Protein AF-A0A951VKU1-F1 (afdb_monomer)

Mean predicted aligned error: 9.78 Å

Nearest PDB structures (foldseek):
  7xmj-assembly1_A  TM=4.644E-01  e=3.511E+00  Lactococcus lactis subsp. lactis KF147
  1ods-assembly1_A  TM=4.400E-01  e=2.628E+00  Bacillus subtilis
  2xlb-assembly1_G  TM=4.330E-01  e=2.951E+00  Bacillus pumilus
  3fcy-assembly1_A  TM=4.304E-01  e=3.720E+00  Thermoanaerobacterium saccharolyticum JW/SL-YS485

Radius of gyration: 24.17 Å; Cα contacts (8 Å, |Δi|>4): 575; chains: 1; bounding box: 64×47×64 Å

Foldseek 3Di:
DVVVVVVVVLVVPPPPLDFQQAPVVLLVLQVNLQVLFPQQADFDWDPDDDPQTKTKDWGQDLQLQWIKIFIDRDDPVQPPPDPVSDDTQKMFIGHLLQWPFWDQDPVQQKIKTFGPDWFPPCQRFMAGPPDDGDTDRCDRIRIDIDHGPRRDPPVPSRVSNNSSSVSSNVLLVLLVVLQVLLQVLVVVQLVVLVVPCVVRPPLADKAWPAGWDAGSSSFKTKTWIWGADPVSFIKIKIKIAGLQQFAAWEDDQAIWGFGPAQRIWMWIWGDDPPDIDIDIGTGRIDGSPRRPDPVVVVVRVVSCVSSSSNVDRHYYDDYDD

Secondary structure (DSSP, 8-state):
-HHHHHHHHHHH----SPPP-SHHHHHHHHHHHHHHHHHH---B---SSSS-PEEEEEEEETTTTEEEEEEEE--TTS--SSGGGS--SEEEEEEGGGEEEEEEETTTTEEEEEESS-TTSS--EEEESSSTT----SSSSSEEEEE-TT----TTHHHHHHHHHHHHHHHHHHHHHHHHHHHHHHHHHHHHHHH-TTTS-TTT--EEEEEEEE-TTS-EEEEEEEEE-TTS-EEEEEEEEEGGGEEEEEESSSEEEEESTT-EEEEEEEE-SS-EEEEEEEESEEE----S-S-HHHHHHHHHHHHHHTT--PEEPP---

Sequence (321 aa):
MKKLLTLLLVIVYTHSFSQINNFEEEGQFLHALQQLVAQSFTEHYAETDWDEGTRQFLEFDPMSMNLVFYKTPYDEDDNGKLSTSIQWLAKSVIPLYEIDTLIGDNKKNTITIKTKGQSNKYDIQTYAIKSGGEYYPAAQGNELIVQSDKLLKIRNLEKRLNWHISELQKFYKKKMDLVNYLNKKLKQEIEYQIKDSLNYRSDKKFKVLQEFQLDNSGQWLSVIVERRNIYDNPITEKQSLQLRDVLKIGKDITVMLVSKPHNVLKTTTVKNEEEERKIETVDDWFYLHFSHEKDNEKLGDEIINLFKQIGMEIQKSDWFD

Solvent-accessible surface area (backbone atoms only — not comparable to full-atom values): 17624 Å² total; per-residue (Å²): 112,72,72,56,52,54,53,46,56,60,61,68,55,67,72,61,100,68,77,55,48,29,68,68,50,45,52,52,47,38,50,49,47,27,52,51,41,48,56,34,28,47,76,22,75,46,91,82,72,99,56,76,29,49,36,37,43,60,44,44,40,64,74,51,37,25,40,39,39,36,36,27,72,60,52,92,88,55,80,71,84,43,80,87,78,49,81,57,40,34,39,33,48,40,51,53,80,43,52,67,43,52,44,67,39,80,89,77,25,29,40,35,41,31,42,62,71,66,61,81,79,69,60,53,47,29,43,42,68,77,55,97,76,58,75,56,73,79,39,87,48,42,47,42,80,42,70,20,81,32,51,54,88,51,88,60,47,40,60,52,53,40,47,47,51,49,38,54,43,53,42,50,48,43,53,46,52,42,37,54,50,54,41,53,52,46,50,53,38,55,56,46,42,65,69,41,50,84,87,28,37,88,90,69,46,69,41,79,78,36,68,57,43,59,46,77,53,66,47,37,42,30,37,28,36,35,34,60,49,98,84,68,46,60,30,39,39,36,42,34,32,46,60,91,43,52,48,26,42,38,44,68,84,36,35,25,42,31,36,47,86,59,48,20,44,33,40,40,38,40,65,53,101,87,50,78,47,80,45,78,50,66,33,36,62,43,77,63,74,46,58,71,73,80,64,49,71,59,55,54,52,56,52,42,53,39,39,44,64,47,49,36,89,48,45,77,53,82,64,73,130

pLDDT: mean 80.25, std 16.98, range [35.03, 98.38]

Structure (mmCIF, N/CA/C/O backbone):
data_AF-A0A951VKU1-F1
#
_entry.id   AF-A0A951VKU1-F1
#
loop_
_atom_site.group_PDB
_atom_site.id
_atom_site.type_symbol
_atom_site.label_atom_id
_atom_site.label_alt_id
_atom_site.label_comp_id
_atom_site.label_asym_id
_atom_site.label_entity_id
_atom_site.label_seq_id
_atom_site.pdbx_PDB_ins_code
_atom_site.Cartn_x
_atom_site.Cartn_y
_atom_site.Cartn_z
_atom_site.occupancy
_atom_site.B_iso_or_equiv
_atom_site.auth_seq_id
_atom_site.auth_comp_id
_atom_site.auth_asym_id
_atom_site.auth_atom_id
_atom_site.pdbx_PDB_model_num
ATOM 1 N N . MET A 1 1 ? -36.161 -8.099 12.911 1.00 40.56 1 MET A N 1
ATOM 2 C CA . MET A 1 1 ? -35.668 -9.416 12.441 1.00 40.56 1 MET A CA 1
ATOM 3 C C . MET A 1 1 ? -34.498 -9.332 11.454 1.00 40.56 1 MET A C 1
ATOM 5 O O . MET A 1 1 ? -33.519 -10.015 11.705 1.00 40.56 1 MET A O 1
ATOM 9 N N . LYS A 1 2 ? -34.496 -8.468 10.420 1.00 35.94 2 LYS A N 1
ATOM 10 C CA . LYS A 1 2 ? -33.345 -8.352 9.486 1.00 35.94 2 LYS A CA 1
ATOM 11 C C . LYS A 1 2 ? -32.011 -7.935 10.142 1.00 35.94 2 LYS A C 1
ATOM 13 O O . LYS A 1 2 ? -31.009 -8.576 9.875 1.00 35.94 2 LYS A O 1
ATOM 18 N N . LYS A 1 3 ? -32.005 -6.959 11.066 1.00 36.78 3 LYS A N 1
ATOM 19 C CA . LYS A 1 3 ? -30.783 -6.525 11.790 1.00 36.78 3 LYS A CA 1
ATOM 20 C C . LYS A 1 3 ? -30.201 -7.583 12.746 1.00 36.78 3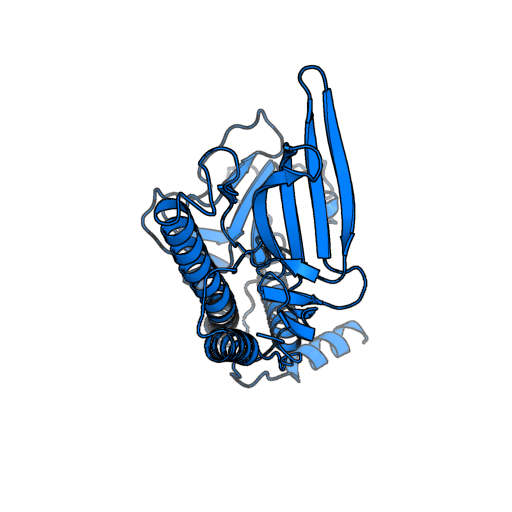 LYS A C 1
ATOM 22 O O . LYS A 1 3 ? -29.003 -7.589 12.993 1.00 36.78 3 LYS A O 1
ATOM 27 N N . LEU A 1 4 ? -31.039 -8.489 13.262 1.00 35.03 4 LEU A N 1
ATOM 28 C CA . LEU A 1 4 ? -30.594 -9.582 14.135 1.00 35.03 4 LEU A CA 1
ATOM 29 C C . LEU A 1 4 ? -29.927 -10.704 13.321 1.00 35.03 4 LEU A C 1
ATOM 31 O O . LEU A 1 4 ? -28.988 -11.328 13.795 1.00 35.03 4 LEU A O 1
ATOM 35 N N . LEU A 1 5 ? -30.378 -10.908 12.076 1.00 36.56 5 LEU A N 1
ATOM 36 C CA . LEU A 1 5 ? -29.791 -11.866 11.139 1.00 36.56 5 LEU A CA 1
ATOM 37 C C . LEU A 1 5 ? -28.400 -11.415 10.659 1.00 36.56 5 LEU A C 1
ATOM 39 O O . LEU A 1 5 ? -27.507 -12.242 10.525 1.00 36.56 5 LEU A O 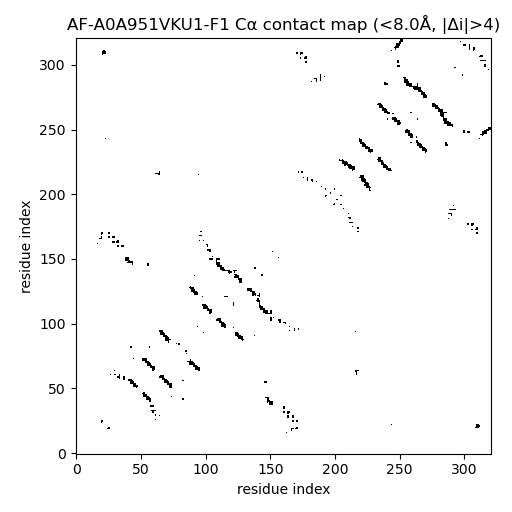1
ATOM 43 N N . THR A 1 6 ? -28.191 -10.105 10.473 1.00 44.06 6 THR A N 1
ATOM 44 C CA . THR A 1 6 ? -26.872 -9.532 10.144 1.00 44.06 6 THR A CA 1
ATOM 45 C C . THR A 1 6 ? -25.891 -9.679 11.308 1.00 44.06 6 THR A C 1
ATOM 47 O O . THR A 1 6 ? -24.739 -10.038 11.097 1.00 44.06 6 THR A O 1
ATOM 50 N N . LEU A 1 7 ? -26.360 -9.485 12.546 1.00 38.78 7 LEU A N 1
ATOM 51 C CA . LEU A 1 7 ? -25.546 -9.684 13.747 1.00 38.78 7 LEU A CA 1
ATOM 52 C C . LEU A 1 7 ? -25.201 -11.169 13.964 1.00 38.78 7 LEU A C 1
ATOM 54 O O . LEU A 1 7 ? -24.078 -11.484 14.343 1.00 38.78 7 LEU A O 1
ATOM 58 N N . LEU A 1 8 ? -26.131 -12.089 13.672 1.00 39.12 8 LEU A N 1
ATOM 59 C CA . LEU A 1 8 ? -25.870 -13.530 13.752 1.00 39.12 8 LEU A CA 1
ATOM 60 C C . LEU A 1 8 ? -24.888 -14.003 12.671 1.00 39.12 8 LEU A C 1
ATOM 62 O O . LEU A 1 8 ? -24.037 -14.829 12.966 1.00 39.12 8 LEU A O 1
ATOM 66 N N . LEU A 1 9 ? -24.940 -13.456 11.454 1.00 43.31 9 LEU A N 1
ATOM 67 C CA . LEU A 1 9 ? -23.970 -13.777 10.397 1.00 43.31 9 LEU A CA 1
ATOM 68 C C . LEU A 1 9 ? -22.552 -13.283 10.728 1.00 43.31 9 LEU A C 1
ATOM 70 O O . LEU A 1 9 ? -21.586 -13.988 10.447 1.00 43.31 9 LEU A O 1
ATOM 74 N N . VAL A 1 10 ? -22.423 -12.138 11.407 1.00 45.94 10 VAL A N 1
ATOM 75 C CA . VAL A 1 10 ? -21.129 -11.625 11.901 1.00 45.94 10 VAL A CA 1
ATOM 76 C C . VAL A 1 10 ? -20.599 -12.439 13.093 1.00 45.94 10 VAL A C 1
ATOM 78 O O . VAL A 1 10 ? -19.391 -12.535 13.279 1.00 45.94 10 VAL A O 1
ATOM 81 N N . ILE A 1 11 ? -21.474 -13.071 13.886 1.00 45.25 11 ILE A N 1
ATOM 82 C CA . ILE A 1 11 ? -21.076 -13.935 15.014 1.00 45.25 11 ILE A CA 1
ATOM 83 C C . ILE A 1 11 ? -20.782 -15.381 14.563 1.00 45.25 11 ILE A C 1
ATOM 85 O O . ILE A 1 11 ? -19.957 -16.047 15.186 1.00 45.25 11 ILE A O 1
ATOM 89 N N . VAL A 1 12 ? -21.410 -15.866 13.482 1.00 43.28 12 VAL A N 1
ATOM 90 C CA . VAL A 1 12 ? -21.197 -17.225 12.939 1.00 43.28 12 VAL A CA 1
ATOM 91 C C . VAL A 1 12 ? -19.962 -17.314 12.037 1.00 43.28 12 VAL A C 1
ATOM 93 O O . VAL A 1 12 ? -19.370 -18.386 11.943 1.00 43.28 12 VAL A O 1
ATOM 96 N N . TYR A 1 13 ? -19.455 -16.199 11.502 1.00 44.59 13 TYR A N 1
ATOM 97 C CA . TYR A 1 13 ? -18.034 -16.120 11.162 1.00 44.59 13 TYR A CA 1
ATOM 98 C C . TYR A 1 13 ? -17.230 -15.884 12.442 1.00 44.59 13 TYR A C 1
ATOM 100 O O . TYR A 1 13 ? -16.629 -14.837 12.677 1.00 44.59 13 TYR A O 1
ATOM 108 N N . THR A 1 14 ? -17.143 -16.932 13.259 1.00 46.22 14 THR A N 1
ATOM 109 C CA . THR A 1 14 ? -15.871 -17.250 13.893 1.00 46.22 14 THR A CA 1
ATOM 110 C C . THR A 1 14 ? -14.860 -17.395 12.760 1.00 46.22 14 THR A C 1
ATOM 112 O O . THR A 1 14 ? -14.601 -18.497 12.281 1.00 46.22 14 THR A O 1
ATOM 115 N N . HIS A 1 15 ? -14.305 -16.277 12.289 1.00 47.09 15 HIS A N 1
ATOM 116 C CA . HIS A 1 15 ? -12.937 -16.292 11.826 1.00 47.09 15 HIS A CA 1
ATOM 117 C C . HIS A 1 15 ? -12.165 -16.849 13.017 1.00 47.09 15 HIS A C 1
ATOM 119 O O . HIS A 1 15 ? -11.867 -16.166 13.999 1.00 47.09 15 HIS A O 1
ATOM 125 N N . SER A 1 16 ? -11.933 -18.161 12.966 1.00 52.25 16 SER A N 1
ATOM 126 C CA . SER A 1 16 ? -10.730 -18.775 13.495 1.00 52.25 16 SER A CA 1
ATOM 127 C C . SER A 1 16 ? -9.595 -17.787 13.274 1.00 52.25 16 SER A C 1
ATOM 129 O O . SER A 1 16 ? -9.607 -17.079 12.274 1.00 52.25 16 SER A O 1
ATOM 131 N N . PHE A 1 17 ? -8.647 -17.710 14.200 1.00 63.69 17 PHE A N 1
ATOM 132 C CA . PHE A 1 17 ? -7.470 -16.860 14.071 1.00 63.69 17 PHE A CA 1
ATOM 133 C C . PHE A 1 17 ? -6.624 -17.283 12.840 1.00 63.69 17 PHE A C 1
ATOM 135 O O . PHE A 1 17 ? -5.570 -17.895 12.985 1.00 63.69 17 PHE A O 1
ATOM 142 N N . SER A 1 18 ? -7.128 -17.044 11.629 1.00 76.62 18 SER A N 1
ATOM 143 C CA . SER A 1 18 ? -6.594 -17.424 10.331 1.00 76.62 18 SER A CA 1
ATOM 144 C C . SER A 1 18 ? -5.808 -16.259 9.766 1.00 76.62 18 SER A C 1
ATOM 146 O O . SER A 1 18 ? -6.192 -15.105 9.910 1.00 76.62 18 SER A O 1
ATOM 148 N N . GLN A 1 19 ? -4.690 -16.558 9.130 1.00 87.31 19 GLN A N 1
ATOM 149 C CA . GLN A 1 19 ? -3.872 -15.521 8.521 1.00 87.31 19 GLN A CA 1
ATOM 150 C C . GLN A 1 19 ? -4.512 -15.034 7.227 1.00 87.31 19 GLN A C 1
ATOM 152 O O . GLN A 1 19 ? -5.151 -15.830 6.543 1.00 87.31 19 GLN A O 1
ATOM 157 N N . ILE A 1 20 ? -4.298 -13.760 6.887 1.00 90.88 20 ILE A N 1
ATOM 158 C CA . ILE A 1 20 ? -4.677 -13.222 5.577 1.00 90.88 20 ILE A CA 1
ATOM 159 C C . ILE A 1 20 ? -3.685 -13.732 4.529 1.00 90.88 20 ILE A C 1
ATOM 161 O O . ILE A 1 20 ? -2.465 -13.495 4.602 1.00 90.88 20 ILE A O 1
ATOM 165 N N . ASN A 1 21 ? -4.224 -14.417 3.533 1.00 90.69 21 ASN A N 1
ATOM 166 C CA . ASN A 1 21 ? -3.469 -15.038 2.458 1.00 90.69 21 ASN A CA 1
ATOM 167 C C . ASN A 1 21 ? -3.671 -14.341 1.124 1.00 90.69 21 ASN A C 1
ATOM 169 O O . ASN A 1 21 ? -2.769 -14.430 0.306 1.00 90.69 21 ASN A O 1
ATOM 173 N N . ASN A 1 22 ? -4.787 -13.643 0.908 1.00 92.75 22 ASN A N 1
ATOM 174 C CA . ASN A 1 22 ? -5.121 -12.994 -0.361 1.00 92.75 22 ASN A CA 1
ATOM 175 C C . ASN A 1 22 ? -5.949 -11.706 -0.154 1.00 92.75 22 ASN A C 1
ATOM 177 O O . ASN A 1 22 ? -6.337 -11.361 0.963 1.00 92.75 22 ASN A O 1
ATOM 181 N N . PHE A 1 23 ? -6.237 -11.004 -1.253 1.00 92.56 23 PHE A N 1
ATOM 182 C CA . PHE A 1 23 ? -6.998 -9.748 -1.258 1.00 92.56 23 PHE A CA 1
ATOM 183 C C . PHE A 1 23 ? -8.481 -9.896 -0.870 1.00 92.56 23 PHE A C 1
ATOM 185 O O . PHE A 1 23 ? -9.080 -8.942 -0.374 1.00 92.56 23 PHE A O 1
ATOM 192 N N . GLU A 1 24 ? -9.097 -11.062 -1.092 1.00 92.25 24 GLU A N 1
ATOM 193 C CA . GLU A 1 24 ? -10.488 -11.304 -0.684 1.00 92.25 24 GLU A CA 1
ATOM 194 C C . GLU A 1 24 ? -10.591 -11.385 0.843 1.00 92.25 24 GLU A C 1
ATOM 196 O O . GLU A 1 24 ? -11.416 -10.702 1.454 1.00 92.25 24 GLU A O 1
ATOM 201 N N . GLU A 1 25 ? -9.697 -12.153 1.464 1.00 92.31 25 GLU A N 1
ATOM 202 C CA . GLU A 1 25 ? -9.561 -12.240 2.917 1.00 92.31 25 GLU A CA 1
ATOM 203 C C . GLU A 1 25 ? -9.192 -10.878 3.522 1.00 92.31 25 GLU A C 1
ATOM 205 O O . GLU A 1 25 ? -9.770 -10.488 4.534 1.00 92.31 25 GLU A O 1
ATOM 210 N N . GLU A 1 26 ? -8.306 -10.099 2.887 1.00 93.50 26 GLU A N 1
ATOM 211 C CA . GLU A 1 26 ? -8.013 -8.722 3.316 1.00 93.50 26 GLU A CA 1
ATOM 212 C C . GLU A 1 26 ? -9.292 -7.874 3.380 1.00 93.50 26 GLU A C 1
ATOM 214 O O . GLU A 1 26 ? -9.554 -7.230 4.398 1.00 93.50 26 GLU A O 1
ATOM 219 N N . GLY A 1 27 ? -10.136 -7.927 2.345 1.00 90.88 27 GLY A N 1
ATOM 220 C CA . GLY A 1 27 ? -11.423 -7.227 2.321 1.00 90.88 27 GLY A CA 1
ATOM 221 C C . GLY A 1 27 ? -12.364 -7.651 3.454 1.00 90.88 27 GLY A C 1
ATOM 222 O O . GLY A 1 27 ? -13.001 -6.801 4.084 1.00 90.88 27 GLY A O 1
ATOM 223 N N . GLN A 1 28 ? -12.417 -8.949 3.767 1.00 90.75 28 GLN A N 1
ATOM 224 C CA . GLN A 1 28 ? -13.206 -9.473 4.889 1.00 90.75 28 GLN A CA 1
ATOM 225 C C . GLN A 1 28 ? -12.687 -8.953 6.235 1.00 90.75 28 GLN A C 1
ATOM 227 O O . GLN A 1 28 ? -13.481 -8.505 7.066 1.00 90.75 28 GLN A O 1
ATOM 232 N N . PHE A 1 29 ? -11.367 -8.937 6.435 1.00 91.69 29 PHE A N 1
ATOM 233 C CA . PHE A 1 29 ? -10.737 -8.412 7.649 1.00 91.69 29 PHE A CA 1
ATOM 234 C C . PHE A 1 29 ? -10.931 -6.904 7.810 1.00 91.69 29 PHE A C 1
ATOM 236 O O . PHE A 1 29 ? -11.213 -6.448 8.920 1.00 91.69 29 PHE A O 1
ATOM 243 N N . LEU A 1 30 ? -10.821 -6.130 6.727 1.00 91.44 30 LEU A N 1
ATOM 244 C CA . LEU A 1 30 ? -11.074 -4.687 6.730 1.00 91.44 30 LEU A CA 1
ATOM 245 C C . LEU A 1 30 ? -12.523 -4.383 7.123 1.00 91.44 30 LEU A C 1
ATOM 247 O O . LEU A 1 30 ? -12.769 -3.551 7.998 1.00 91.44 30 LEU A O 1
ATOM 251 N N . HIS A 1 31 ? -13.484 -5.100 6.537 1.00 90.25 31 HIS A N 1
ATOM 252 C CA . HIS A 1 31 ? -14.893 -4.957 6.890 1.00 90.25 31 HIS A CA 1
ATOM 253 C C . HIS A 1 31 ? -15.167 -5.399 8.337 1.00 90.25 31 HIS A C 1
ATOM 255 O O . HIS A 1 31 ? -15.890 -4.722 9.069 1.00 90.25 31 HIS A O 1
ATOM 261 N N . ALA A 1 32 ? -14.575 -6.505 8.793 1.00 89.06 32 ALA A N 1
ATOM 262 C CA . ALA A 1 32 ? -14.710 -6.962 10.175 1.00 89.06 32 ALA A CA 1
ATOM 263 C C . ALA A 1 32 ? -14.151 -5.936 11.173 1.00 89.06 32 ALA A C 1
ATOM 265 O O . ALA A 1 32 ? -14.808 -5.640 12.173 1.00 89.06 32 ALA A O 1
ATOM 266 N N . LEU A 1 33 ? -12.989 -5.343 10.885 1.00 89.75 33 LEU A N 1
ATOM 267 C CA . LEU A 1 33 ? -12.403 -4.280 11.700 1.00 89.75 33 LEU A CA 1
ATOM 268 C C . LEU A 1 33 ? -13.310 -3.044 11.741 1.00 89.75 33 LEU A C 1
ATOM 270 O O . LEU A 1 33 ? -13.579 -2.537 12.829 1.00 89.75 33 LEU A O 1
ATOM 274 N N . GLN A 1 34 ? -13.849 -2.617 10.596 1.00 90.19 34 GLN A N 1
ATOM 275 C CA . GLN A 1 34 ? -14.822 -1.524 10.529 1.00 90.19 34 GLN A CA 1
ATOM 276 C C . GLN A 1 34 ? -16.034 -1.784 11.430 1.00 90.19 34 GLN A C 1
ATOM 278 O O . GLN A 1 34 ? -16.410 -0.924 12.226 1.00 90.19 34 GLN A O 1
ATOM 283 N N . GLN A 1 35 ? -16.618 -2.983 11.357 1.00 86.94 35 GLN A N 1
ATOM 284 C CA . GLN A 1 35 ? -17.757 -3.354 12.199 1.00 86.94 35 GLN A CA 1
ATOM 285 C C . GLN A 1 35 ? -17.387 -3.412 13.684 1.00 86.94 35 GLN A C 1
ATOM 287 O O . GLN A 1 35 ? -18.170 -2.973 14.523 1.00 86.94 35 GLN A O 1
ATOM 292 N N . LEU A 1 36 ? -16.204 -3.928 14.031 1.00 86.31 36 LEU A N 1
ATOM 293 C CA . LEU A 1 36 ? -15.739 -3.971 15.418 1.00 86.31 36 LEU A CA 1
ATOM 294 C C . LEU A 1 36 ? -15.559 -2.564 15.991 1.00 86.31 36 LEU A C 1
ATOM 296 O O . LEU A 1 36 ? -16.023 -2.317 17.103 1.00 86.31 36 LEU A O 1
ATOM 300 N N . VAL A 1 37 ? -14.946 -1.641 15.244 1.00 86.06 37 VAL A N 1
ATOM 301 C CA . VAL A 1 37 ? -14.792 -0.236 15.659 1.00 86.06 37 VAL A CA 1
ATOM 302 C C . VAL A 1 37 ? -16.162 0.422 15.826 1.00 86.06 37 VAL A C 1
ATOM 304 O O . VAL A 1 37 ? -16.463 0.904 16.914 1.00 86.06 37 VAL A O 1
ATOM 307 N N . ALA A 1 38 ? -17.031 0.337 14.814 1.00 82.94 38 ALA A N 1
ATOM 308 C CA . ALA A 1 38 ? -18.368 0.941 14.836 1.00 82.94 38 ALA A CA 1
ATOM 309 C C . ALA A 1 38 ? -19.292 0.373 15.927 1.00 82.94 38 ALA A C 1
ATOM 311 O O . ALA A 1 38 ? -20.231 1.025 16.375 1.00 82.94 38 ALA A O 1
ATOM 312 N N . GLN A 1 39 ? -19.077 -0.872 16.351 1.00 76.44 39 GLN A N 1
ATOM 313 C CA . GLN A 1 39 ? -19.820 -1.435 17.474 1.00 76.44 39 GLN A CA 1
ATOM 314 C C . GLN A 1 39 ? -19.240 -1.000 18.823 1.00 76.44 39 GLN A C 1
ATOM 316 O O . GLN A 1 39 ? -20.009 -0.883 19.775 1.00 76.44 39 GLN A O 1
ATOM 321 N N . SER A 1 40 ? -17.920 -0.789 18.899 1.00 74.56 40 SER A N 1
ATOM 322 C CA . SER A 1 40 ? -17.166 -0.430 20.116 1.00 74.56 40 SER A CA 1
ATOM 323 C C . S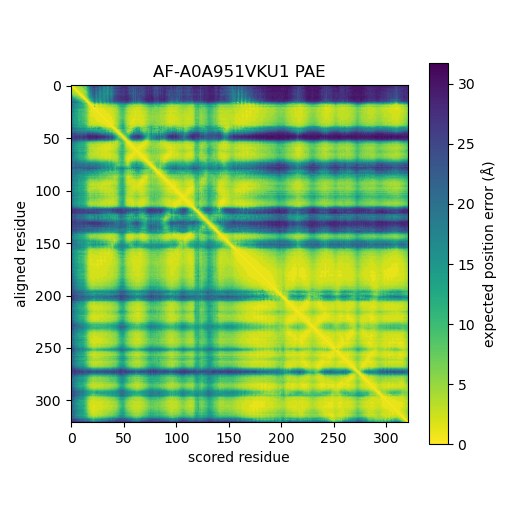ER A 1 40 ? -17.202 1.053 20.441 1.00 74.56 40 SER A C 1
ATOM 325 O O . SER A 1 40 ? -16.651 1.471 21.460 1.00 74.56 40 SER A O 1
ATOM 327 N N . PHE A 1 41 ? -17.793 1.835 19.550 1.00 73.56 41 PHE A N 1
ATOM 328 C CA . PHE A 1 41 ? -17.880 3.270 19.635 1.00 73.56 41 PHE A CA 1
ATOM 329 C C . PHE A 1 41 ? -19.202 3.707 19.013 1.00 73.56 41 PHE A C 1
ATOM 331 O O . PHE A 1 41 ? -19.473 3.414 17.851 1.00 73.56 41 PHE A O 1
ATOM 338 N N . THR A 1 42 ? -20.024 4.413 19.776 1.00 69.31 42 THR A N 1
ATOM 339 C CA . THR A 1 42 ? -21.047 5.286 19.204 1.00 69.31 42 THR A CA 1
ATOM 340 C C . THR A 1 42 ? -20.689 6.722 19.527 1.00 69.31 42 THR A C 1
ATOM 342 O O . THR A 1 42 ? -19.826 6.982 20.362 1.00 69.31 42 THR A O 1
ATOM 345 N N . GLU A 1 43 ? -21.275 7.646 18.772 1.00 68.06 43 GLU A N 1
ATOM 346 C CA . GLU A 1 43 ? -21.068 9.070 18.983 1.00 68.06 43 GLU A CA 1
ATOM 347 C C . GLU A 1 43 ? -21.305 9.419 20.456 1.00 68.06 43 GLU A C 1
ATOM 349 O O . GLU A 1 43 ? -22.423 9.303 20.955 1.00 68.06 43 GLU A O 1
ATOM 354 N N . HIS A 1 44 ? -20.234 9.780 21.165 1.00 66.12 44 HIS A N 1
ATOM 355 C CA . HIS A 1 44 ? -20.324 10.120 22.576 1.00 66.12 44 HIS A CA 1
ATOM 356 C C . HIS A 1 44 ? -20.605 11.611 22.729 1.00 66.12 44 HIS A C 1
ATOM 358 O O . HIS A 1 44 ? -19.930 12.446 22.118 1.00 66.12 44 HIS A O 1
ATOM 364 N N . TYR A 1 45 ? -21.577 11.918 23.589 1.00 62.34 45 TYR A N 1
ATOM 365 C CA . TYR A 1 45 ? -21.927 13.264 24.007 1.00 62.34 45 TYR A CA 1
ATOM 366 C C . TYR A 1 45 ? -21.689 13.403 25.515 1.00 62.34 45 TYR A C 1
ATOM 368 O O . TYR A 1 45 ? -22.278 12.672 26.313 1.00 62.34 45 TYR A O 1
ATOM 376 N N . ALA A 1 46 ? -20.788 14.303 25.907 1.00 51.47 46 ALA A N 1
ATOM 377 C CA . ALA A 1 46 ? -20.546 14.617 27.310 1.00 51.47 46 ALA A CA 1
ATOM 378 C C . ALA A 1 46 ? -21.431 15.804 27.721 1.00 51.47 46 ALA A C 1
ATOM 380 O O . ALA A 1 46 ? -21.101 16.943 27.416 1.00 51.47 46 ALA A O 1
ATOM 381 N N . GLU A 1 47 ? -22.553 15.545 28.399 1.00 45.03 47 GLU A N 1
ATOM 382 C CA . GLU A 1 47 ? -23.446 16.597 28.929 1.00 45.03 47 GLU A CA 1
ATOM 383 C C . GLU A 1 47 ? -22.970 17.194 30.262 1.00 45.03 47 GLU A C 1
ATOM 385 O O . GLU A 1 47 ? -23.487 18.217 30.703 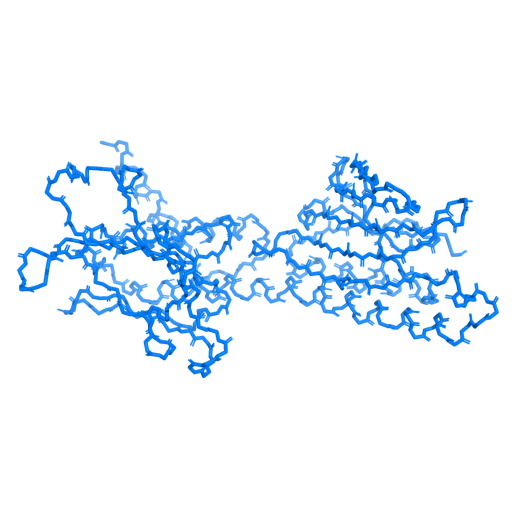1.00 45.03 47 GLU A O 1
ATOM 390 N N . THR A 1 48 ? -22.011 16.564 30.942 1.00 45.47 48 THR A N 1
ATOM 391 C CA . THR A 1 48 ? -21.712 16.883 32.344 1.00 45.47 48 THR A CA 1
ATOM 392 C C . THR A 1 48 ? -20.213 16.992 32.590 1.00 45.47 48 THR A C 1
ATOM 394 O O . THR A 1 48 ? -19.585 16.018 32.993 1.00 45.47 48 THR A O 1
ATOM 397 N N . ASP A 1 49 ? -19.640 18.156 32.285 1.00 38.34 49 ASP A N 1
ATOM 398 C CA . ASP A 1 49 ? -18.765 18.921 33.189 1.00 38.34 49 ASP A CA 1
ATOM 399 C C . ASP A 1 49 ? -18.085 20.068 32.423 1.00 38.34 49 ASP A C 1
ATOM 401 O O . ASP A 1 49 ? -17.083 19.858 31.754 1.00 38.34 49 ASP A O 1
ATOM 405 N N . TRP A 1 50 ? -18.643 21.278 32.564 1.00 39.09 50 TRP A N 1
ATOM 406 C CA . TRP A 1 50 ? -18.005 22.611 32.509 1.00 39.09 50 TRP A CA 1
ATOM 407 C C . TRP A 1 50 ? -17.157 23.047 31.295 1.00 39.09 50 TRP A C 1
ATOM 409 O O . TRP A 1 50 ? -16.868 24.237 31.199 1.00 39.09 50 TRP A O 1
ATOM 419 N N . ASP A 1 51 ? -16.864 22.169 30.342 1.00 41.44 51 ASP A N 1
ATOM 420 C CA . ASP A 1 51 ? -16.460 22.495 28.975 1.00 41.44 51 ASP A CA 1
ATOM 421 C C . ASP A 1 51 ? -17.596 22.049 28.047 1.00 41.44 51 ASP A C 1
ATOM 423 O O . ASP A 1 51 ? -18.053 20.908 28.119 1.00 41.44 51 ASP A O 1
ATOM 427 N N . GLU A 1 52 ? -18.081 22.962 27.207 1.00 48.16 52 GLU A N 1
ATOM 428 C CA . GLU A 1 52 ? -19.130 22.748 26.202 1.00 48.16 52 GLU A CA 1
ATOM 429 C C . GLU A 1 52 ? -19.007 21.352 25.563 1.00 48.16 52 GLU A C 1
ATOM 431 O O . GLU A 1 52 ? -17.977 21.009 24.970 1.00 48.16 52 GLU A O 1
ATOM 436 N N . GLY A 1 53 ? -20.029 20.509 25.764 1.00 60.53 53 GLY A N 1
ATOM 437 C CA . GLY A 1 53 ? -19.941 19.065 25.549 1.00 60.53 53 GLY A CA 1
ATOM 438 C C . GLY A 1 53 ? -19.296 18.725 24.213 1.00 60.53 53 GLY A C 1
ATOM 439 O O . GLY A 1 53 ? -19.757 19.145 23.169 1.00 60.53 53 GLY A O 1
ATOM 440 N N . THR A 1 54 ? -18.184 18.004 24.184 1.00 69.38 54 THR A N 1
ATOM 441 C CA . THR A 1 54 ? -17.528 17.717 22.902 1.00 69.38 54 THR A CA 1
ATOM 442 C C . THR A 1 54 ? -18.090 16.431 22.297 1.00 69.38 54 THR A C 1
ATOM 444 O O . THR A 1 54 ? -17.969 15.368 22.907 1.00 69.38 54 THR A O 1
ATOM 447 N N . ARG A 1 55 ? -18.631 16.500 21.073 1.00 77.81 55 ARG A N 1
ATOM 448 C CA . ARG A 1 55 ? -18.992 15.325 20.265 1.00 77.81 55 ARG A CA 1
ATOM 449 C C . ARG A 1 55 ? -17.738 14.652 19.714 1.00 77.81 55 ARG A C 1
ATOM 451 O O . ARG A 1 55 ? -16.816 15.315 19.224 1.00 77.81 55 ARG A O 1
ATOM 458 N N . GLN A 1 56 ? -17.720 13.326 19.772 1.00 80.88 56 GLN A N 1
ATOM 459 C CA . GLN A 1 56 ? -16.627 12.489 19.279 1.00 80.88 56 GLN A CA 1
ATOM 460 C C . GLN A 1 56 ? -17.164 11.425 18.326 1.00 80.88 56 GLN A C 1
ATOM 462 O O . GLN A 1 56 ? -18.183 10.801 18.617 1.00 80.88 56 GLN A O 1
ATOM 467 N N . PHE A 1 57 ? -16.457 11.173 17.224 1.00 83.56 57 PHE A N 1
ATOM 468 C CA . PHE A 1 57 ? -16.776 10.084 16.300 1.00 83.56 57 PHE A CA 1
ATOM 469 C C . PHE A 1 57 ? -15.521 9.315 15.890 1.00 83.56 57 PHE A C 1
ATOM 471 O O . PHE A 1 57 ? -14.543 9.914 15.459 1.00 83.56 57 PHE A O 1
ATOM 478 N N . LEU A 1 58 ? -15.538 7.990 16.037 1.00 86.81 58 LEU A N 1
ATOM 479 C CA . LEU A 1 58 ? -14.443 7.107 15.644 1.00 86.81 58 LEU A CA 1
ATOM 480 C C . LEU A 1 58 ? -14.942 6.102 14.610 1.00 86.81 58 LEU A C 1
ATOM 482 O O . LEU A 1 58 ? -15.890 5.357 14.860 1.00 86.81 58 LEU A O 1
ATOM 486 N N . GLU A 1 59 ? -14.255 6.034 13.479 1.00 89.94 59 GLU A N 1
ATOM 487 C CA . GLU A 1 59 ? -14.530 5.067 12.425 1.00 89.94 59 GLU A CA 1
ATOM 488 C C . GLU A 1 59 ? -13.238 4.485 11.856 1.00 89.94 59 GLU A C 1
ATOM 490 O O . GLU A 1 59 ? -12.159 5.060 11.982 1.00 89.94 59 GLU A O 1
ATOM 495 N N . PHE A 1 60 ? -13.353 3.328 11.213 1.00 90.44 60 PHE A N 1
ATOM 496 C CA . PHE A 1 60 ? -12.292 2.786 10.376 1.00 90.44 60 PHE A CA 1
ATOM 497 C C . PHE A 1 60 ? -12.743 2.847 8.919 1.00 90.44 60 PHE A C 1
ATOM 499 O O . PHE A 1 60 ? -13.800 2.312 8.577 1.00 90.44 60 PHE A O 1
ATOM 506 N N . ASP A 1 61 ? -11.942 3.493 8.078 1.00 89.88 61 ASP A N 1
ATOM 507 C CA . ASP A 1 61 ? -12.154 3.565 6.640 1.00 89.88 61 ASP A CA 1
ATOM 508 C C . ASP A 1 61 ? -11.396 2.416 5.950 1.00 89.88 61 ASP A C 1
ATOM 510 O O . ASP A 1 61 ? -10.164 2.465 5.843 1.00 89.88 61 ASP A O 1
ATOM 514 N N . PRO A 1 62 ? -12.102 1.381 5.456 1.00 87.25 62 PRO A N 1
ATOM 515 C CA . PRO A 1 62 ? -11.467 0.257 4.782 1.00 87.25 62 PRO A CA 1
ATOM 516 C C . PRO A 1 62 ? -10.845 0.646 3.436 1.00 87.25 62 PRO A C 1
ATOM 518 O O . PRO A 1 62 ? -9.941 -0.049 2.982 1.00 87.25 62 PRO A O 1
ATOM 521 N N . MET A 1 63 ? -11.292 1.734 2.794 1.00 86.00 63 MET A N 1
ATOM 522 C CA . MET A 1 63 ? -10.753 2.155 1.499 1.00 86.00 63 MET A CA 1
ATOM 523 C C . MET A 1 63 ? -9.376 2.782 1.638 1.00 86.00 63 MET A C 1
ATOM 525 O O . MET A 1 63 ? -8.512 2.513 0.816 1.00 86.00 63 MET A O 1
ATOM 529 N N . SER A 1 64 ? -9.162 3.609 2.660 1.00 84.81 64 SER A N 1
ATOM 530 C CA . SER A 1 64 ? -7.864 4.241 2.909 1.00 84.81 64 SER A CA 1
ATOM 531 C C . SER A 1 64 ? -7.016 3.518 3.958 1.00 84.81 64 SER A C 1
ATOM 533 O O . SER A 1 64 ? -5.905 3.960 4.233 1.00 84.81 64 SER A O 1
ATOM 535 N N . MET A 1 65 ? -7.524 2.412 4.521 1.00 89.19 65 MET A N 1
ATOM 536 C CA . MET A 1 65 ? -6.915 1.657 5.624 1.00 89.19 65 MET A CA 1
ATOM 537 C C . MET A 1 65 ? -6.524 2.559 6.802 1.00 89.19 65 MET A C 1
ATOM 539 O O . MET A 1 65 ? -5.458 2.405 7.398 1.00 89.19 65 MET A O 1
ATOM 543 N N . ASN A 1 66 ? -7.398 3.502 7.146 1.00 89.50 66 ASN A N 1
ATOM 544 C CA . ASN A 1 66 ? -7.153 4.479 8.198 1.00 89.50 66 ASN A CA 1
ATOM 545 C C . ASN A 1 66 ? -8.180 4.347 9.316 1.00 89.50 66 ASN A C 1
ATOM 547 O O . ASN A 1 66 ? -9.375 4.182 9.072 1.00 89.50 66 ASN A O 1
ATOM 551 N N . LEU A 1 67 ? -7.720 4.502 10.552 1.00 89.25 67 LEU A N 1
ATOM 552 C CA . LEU A 1 67 ? -8.592 4.839 11.665 1.00 89.25 67 LEU A CA 1
ATOM 553 C C . LEU A 1 67 ? -8.763 6.361 11.686 1.00 89.25 67 LEU A C 1
ATOM 555 O O . LEU A 1 67 ? -7.778 7.101 11.673 1.00 89.25 67 LEU A O 1
ATOM 559 N N . VAL A 1 68 ? -10.006 6.827 11.688 1.00 87.75 68 VAL A N 1
ATOM 560 C CA . VAL A 1 68 ? -10.344 8.246 11.598 1.00 87.75 68 VAL A CA 1
ATOM 561 C C . VAL A 1 68 ? -11.135 8.654 12.829 1.00 87.75 68 VAL A C 1
ATOM 563 O O . VAL A 1 68 ? -12.159 8.056 13.155 1.00 87.75 68 VAL A O 1
ATOM 566 N N . PHE A 1 69 ? -10.643 9.678 13.513 1.00 85.50 69 PHE A N 1
ATOM 567 C CA . PHE A 1 69 ? -11.260 10.246 14.700 1.00 85.50 69 PHE A CA 1
ATOM 568 C C . PHE A 1 69 ? -11.672 11.689 14.430 1.00 85.50 69 PHE A C 1
ATOM 570 O O . PHE A 1 69 ? -10.862 12.496 13.980 1.00 85.50 69 PHE A O 1
ATOM 577 N N . TYR A 1 70 ? -12.920 12.022 14.724 1.00 83.25 70 TYR A N 1
ATOM 578 C CA . TYR A 1 70 ? -13.470 13.357 14.575 1.00 83.25 70 TYR A CA 1
ATOM 579 C C . TYR A 1 70 ? -13.879 13.927 15.924 1.00 83.25 70 TYR A C 1
ATOM 581 O O . TYR A 1 70 ? -14.329 13.206 16.820 1.00 83.25 70 TYR A O 1
ATOM 589 N N . LYS A 1 71 ? -13.748 15.247 16.040 1.00 78.44 71 LYS A N 1
ATOM 590 C CA . LYS A 1 71 ? -14.090 15.992 17.248 1.00 78.44 71 LYS A CA 1
ATOM 591 C C . LYS A 1 71 ? -14.716 17.341 16.888 1.00 78.44 71 LYS A C 1
ATOM 593 O O . LYS A 1 71 ? -14.209 18.053 16.019 1.00 78.44 71 LYS A O 1
ATOM 598 N N . THR A 1 72 ? -15.806 17.700 17.558 1.00 77.12 72 THR A N 1
ATOM 599 C CA . THR A 1 72 ? -16.416 19.039 17.490 1.00 77.12 72 THR A CA 1
ATOM 600 C C . THR A 1 72 ? -17.044 19.402 18.835 1.00 77.12 72 THR A C 1
ATOM 602 O O . THR A 1 72 ? -17.585 18.509 19.486 1.00 77.12 72 THR A O 1
ATOM 605 N N . PRO A 1 73 ? -17.010 20.671 19.277 1.00 72.88 73 PRO A N 1
ATOM 606 C CA . PRO A 1 73 ? -17.917 21.150 20.312 1.00 72.88 73 PRO A CA 1
ATOM 607 C C . PRO A 1 73 ? -19.365 20.851 19.920 1.00 72.88 73 PRO A C 1
ATOM 609 O O . PRO A 1 73 ? -19.705 20.823 18.731 1.00 72.88 73 PRO A O 1
ATOM 612 N N . TYR A 1 74 ? -20.198 20.580 20.911 1.00 68.12 74 TYR A N 1
ATOM 613 C CA . TYR A 1 74 ? -21.627 20.415 20.731 1.00 68.12 74 TYR A CA 1
ATOM 614 C C . TYR A 1 74 ? -22.280 21.763 20.475 1.00 68.12 74 TYR A C 1
ATOM 616 O O . TYR A 1 74 ? -21.961 22.758 21.118 1.00 68.12 74 TYR A O 1
ATOM 624 N N . ASP A 1 75 ? -23.226 21.741 19.548 1.00 65.00 75 ASP A N 1
ATOM 625 C CA . ASP A 1 75 ? -24.085 22.859 19.210 1.00 65.00 75 ASP A CA 1
ATOM 626 C C . ASP A 1 75 ? -25.539 22.402 19.411 1.00 65.00 75 ASP A C 1
ATOM 628 O O . ASP A 1 75 ? -25.923 21.338 18.911 1.00 65.00 75 ASP A O 1
ATOM 632 N N . GLU A 1 76 ? -26.323 23.163 20.181 1.00 63.12 76 GLU A N 1
ATOM 633 C CA . GLU A 1 76 ? -27.743 22.881 20.441 1.00 63.12 76 GLU A CA 1
ATOM 634 C C . GLU A 1 76 ? -28.593 22.972 19.164 1.00 63.12 76 GLU A C 1
ATOM 636 O O . GLU A 1 76 ? -29.606 22.273 19.052 1.00 63.12 76 GLU A O 1
ATOM 641 N N . ASP A 1 77 ? -28.164 23.773 18.184 1.00 65.19 77 ASP A N 1
ATOM 642 C CA . ASP A 1 77 ? -28.863 23.959 16.909 1.00 65.19 77 ASP A CA 1
ATOM 643 C C . ASP A 1 77 ? -28.573 22.822 15.906 1.00 65.19 77 ASP A C 1
ATOM 645 O O . ASP A 1 77 ? -29.317 22.622 14.937 1.00 65.19 77 ASP A O 1
ATOM 649 N N . ASP A 1 78 ? -27.528 22.021 16.142 1.00 63.28 78 ASP A N 1
ATOM 650 C CA . ASP A 1 78 ? -27.241 20.813 15.372 1.00 63.28 78 ASP A CA 1
ATOM 651 C C . ASP A 1 78 ? -28.007 19.629 15.974 1.00 63.28 78 ASP A C 1
ATOM 653 O O . ASP A 1 78 ? -27.612 19.038 16.981 1.00 63.28 78 ASP A O 1
ATOM 657 N N . ASN A 1 79 ? -29.098 19.231 15.315 1.00 60.03 79 ASN A N 1
ATOM 658 C CA . ASN A 1 79 ? -29.948 18.137 15.778 1.00 60.03 79 ASN A CA 1
ATOM 659 C C . ASN A 1 79 ? -29.252 16.761 15.845 1.00 60.03 79 ASN A C 1
ATOM 661 O O . ASN A 1 79 ? -29.894 15.821 16.319 1.00 60.03 79 ASN A O 1
ATOM 665 N N . GLY A 1 80 ? -28.000 16.621 15.377 1.00 55.94 80 GLY A N 1
ATOM 666 C CA . GLY A 1 80 ? -27.056 15.549 15.729 1.00 55.94 80 GLY A CA 1
ATOM 667 C C . GLY A 1 80 ? -27.507 14.120 15.429 1.00 55.94 80 GLY A C 1
ATOM 668 O O . GLY A 1 80 ? -26.866 13.160 15.838 1.00 55.94 80 GLY A O 1
ATOM 669 N N . LYS A 1 81 ? -28.631 13.934 14.730 1.00 61.53 81 LYS A N 1
ATOM 670 C CA . LYS A 1 81 ? -29.235 12.608 14.522 1.00 61.53 81 LYS A CA 1
ATOM 671 C C . LYS A 1 81 ? -28.484 11.769 13.492 1.00 61.53 81 LYS A C 1
ATOM 673 O O . LYS A 1 81 ? -28.693 10.557 13.439 1.00 61.53 81 LYS A O 1
ATOM 678 N N . LEU A 1 82 ? -27.666 12.399 12.652 1.00 64.56 82 LEU A N 1
ATOM 679 C CA . LEU A 1 82 ? -26.853 11.752 11.630 1.00 64.56 82 LEU A CA 1
ATOM 680 C C . LEU A 1 82 ? -25.440 12.339 11.681 1.00 64.56 82 LEU A C 1
ATOM 682 O O . LEU A 1 82 ? -25.268 13.531 11.462 1.00 64.56 82 LEU A O 1
ATOM 686 N N . SER A 1 83 ? -24.414 11.509 11.868 1.00 65.38 83 SER A N 1
ATOM 687 C CA . SER A 1 83 ? -23.014 11.971 11.880 1.00 65.38 83 SER A CA 1
ATOM 688 C C . SER A 1 83 ? -22.594 12.688 10.588 1.00 65.38 83 SER A C 1
ATOM 690 O O . SER A 1 83 ? -21.685 13.515 10.595 1.00 65.38 83 SER A O 1
ATOM 692 N N . THR A 1 84 ? -23.281 12.407 9.475 1.00 68.50 84 THR A N 1
ATOM 693 C CA . THR A 1 84 ? -23.084 13.058 8.173 1.00 68.50 84 THR A CA 1
ATOM 694 C C . THR A 1 84 ? -23.643 14.479 8.095 1.00 68.50 84 THR A C 1
ATOM 696 O O . THR A 1 84 ? -23.290 15.199 7.166 1.00 68.50 84 THR A O 1
ATOM 699 N N . SER A 1 85 ? -24.543 14.876 9.000 1.00 68.56 85 SER A N 1
ATOM 700 C CA . SER A 1 85 ? -25.055 16.253 9.078 1.00 68.56 85 SER A CA 1
ATOM 701 C C . SER A 1 85 ? -24.260 17.131 10.043 1.00 68.56 85 SER A C 1
ATOM 703 O O . SER A 1 85 ? -24.493 18.334 10.074 1.00 68.56 85 SER A O 1
ATOM 705 N N . ILE A 1 86 ? -23.322 16.541 10.791 1.00 72.81 86 ILE A N 1
ATOM 706 C CA . ILE A 1 86 ? -22.501 17.238 11.778 1.00 72.81 86 ILE A CA 1
ATOM 707 C C . ILE A 1 86 ? -21.301 17.877 11.092 1.00 72.81 86 ILE A C 1
ATOM 709 O O . ILE A 1 86 ? -20.564 17.232 10.339 1.00 72.81 86 ILE A O 1
ATOM 713 N N . GLN A 1 87 ? -21.063 19.149 11.397 1.00 76.50 87 GLN A N 1
ATOM 714 C CA . GLN A 1 87 ? -19.847 19.823 10.971 1.00 76.50 87 GLN A CA 1
ATOM 715 C C . GLN A 1 87 ? -18.698 19.522 11.940 1.00 76.50 87 GLN A C 1
ATOM 717 O O . GLN A 1 87 ? -18.512 20.203 12.944 1.00 76.50 87 GLN A O 1
ATOM 722 N N . TRP A 1 88 ? -17.882 18.524 11.608 1.00 76.50 88 TRP A N 1
ATOM 723 C CA . TRP A 1 88 ? -16.674 18.203 12.368 1.00 76.50 88 TRP A CA 1
ATOM 724 C C . TRP A 1 88 ? -15.639 19.329 12.270 1.00 76.50 88 TRP A C 1
ATOM 726 O O . TRP A 1 88 ? -15.352 19.801 11.171 1.00 76.50 88 TRP A O 1
ATOM 736 N N . LEU A 1 89 ? -15.063 19.755 13.400 1.00 72.88 89 LEU A N 1
ATOM 737 C CA . LEU A 1 89 ? -14.051 20.823 13.432 1.00 72.88 89 LEU A CA 1
ATOM 738 C C . LEU A 1 89 ? -12.623 20.290 13.398 1.00 72.88 89 LEU A C 1
ATOM 740 O O . LEU A 1 89 ? -11.741 20.959 12.863 1.00 72.88 89 LEU A O 1
ATOM 744 N N . ALA A 1 90 ? -12.403 19.095 13.936 1.00 74.06 90 ALA A N 1
ATOM 745 C CA . ALA A 1 90 ? -11.119 18.416 13.918 1.00 74.06 90 ALA A CA 1
ATOM 746 C C . ALA A 1 90 ? -11.267 16.993 13.374 1.00 74.06 90 ALA A C 1
ATOM 748 O O . ALA A 1 90 ? -12.245 16.301 13.673 1.00 74.06 90 ALA A O 1
ATOM 749 N N . LYS A 1 91 ? -10.270 16.565 12.599 1.00 80.75 91 LYS A N 1
ATOM 750 C CA . LYS A 1 91 ? -10.136 15.208 12.064 1.00 80.75 91 LYS A CA 1
ATOM 751 C C . LYS A 1 91 ? -8.713 14.715 12.247 1.00 80.75 91 LYS A C 1
ATOM 753 O O . LYS A 1 91 ? -7.787 15.310 11.709 1.00 80.75 91 LYS A O 1
ATOM 758 N N . SER A 1 92 ? -8.563 13.599 12.934 1.00 79.50 92 SER A N 1
ATOM 759 C CA . SER A 1 92 ? -7.316 12.872 13.109 1.00 79.50 92 SER A CA 1
ATOM 760 C C . SER A 1 92 ? -7.330 11.612 12.253 1.00 79.50 92 SER A C 1
ATOM 762 O O . SER A 1 92 ? -8.277 10.829 12.324 1.00 79.50 92 SER A O 1
ATOM 764 N N . VAL A 1 93 ? -6.293 11.412 11.443 1.00 82.94 93 VAL A N 1
ATOM 765 C CA . VAL A 1 93 ? -6.141 10.234 10.578 1.00 82.94 93 VAL A CA 1
ATOM 766 C C . VAL A 1 93 ? -4.938 9.429 11.047 1.00 82.94 93 VAL A C 1
ATOM 768 O O . VAL A 1 93 ? -3.837 9.964 11.151 1.00 82.94 93 VAL A O 1
ATOM 771 N N . ILE A 1 94 ? -5.159 8.148 11.339 1.00 85.25 94 ILE A N 1
ATOM 772 C CA . ILE A 1 94 ? -4.129 7.223 11.812 1.00 85.25 94 ILE A CA 1
ATOM 773 C C . ILE A 1 94 ? -4.054 6.051 10.831 1.00 85.25 94 ILE A C 1
ATOM 775 O O . ILE A 1 94 ? -4.966 5.214 10.813 1.00 85.25 94 ILE A O 1
ATOM 779 N N . PRO A 1 95 ? -2.985 5.957 10.025 1.00 86.75 95 PRO A N 1
ATOM 780 C CA . PRO A 1 95 ? -2.790 4.824 9.139 1.00 86.75 95 PRO A CA 1
ATOM 781 C C . PRO A 1 95 ? -2.704 3.513 9.905 1.00 86.75 95 PRO A C 1
ATOM 783 O O . PRO A 1 95 ? -2.018 3.414 10.925 1.00 86.75 95 PRO A O 1
ATOM 786 N N . LEU A 1 96 ? -3.362 2.471 9.394 1.00 89.00 96 LEU A N 1
ATOM 787 C CA . LEU A 1 96 ? -3.409 1.162 10.045 1.00 89.00 96 LEU A CA 1
ATOM 788 C C . LEU A 1 96 ? -2.010 0.635 10.391 1.00 89.00 96 LEU A C 1
ATOM 790 O O . LEU A 1 96 ? -1.821 0.014 11.435 1.00 89.00 96 LEU A O 1
ATOM 794 N N . TYR A 1 97 ? -1.021 0.871 9.528 1.00 85.06 97 TYR A N 1
ATOM 795 C CA . TYR A 1 97 ? 0.348 0.396 9.727 1.00 85.06 97 TYR A CA 1
ATOM 796 C C . TYR A 1 97 ? 1.108 1.140 10.836 1.00 85.06 97 TYR A C 1
ATOM 798 O O . TYR A 1 97 ? 2.068 0.579 11.376 1.00 85.06 97 TYR A O 1
ATOM 806 N N . GLU A 1 98 ? 0.661 2.338 11.216 1.00 86.25 98 GLU A N 1
ATOM 807 C CA . GLU A 1 98 ? 1.207 3.124 12.327 1.00 86.25 98 GLU A CA 1
ATOM 808 C C . GLU A 1 98 ? 0.591 2.742 13.672 1.00 86.25 98 GLU A C 1
ATOM 810 O O . GLU A 1 98 ? 1.169 3.061 14.705 1.00 86.25 98 GLU A O 1
ATOM 815 N N . ILE A 1 99 ? -0.530 2.017 13.697 1.00 88.19 99 ILE A N 1
ATOM 816 C CA . ILE A 1 99 ? -1.142 1.557 14.948 1.00 88.19 99 ILE A CA 1
ATOM 817 C C . ILE A 1 99 ? -0.264 0.467 15.576 1.00 88.19 99 ILE A C 1
ATOM 819 O O . ILE A 1 99 ? 0.056 -0.539 14.944 1.00 88.19 99 ILE A O 1
ATOM 823 N N . ASP A 1 100 ? 0.136 0.649 16.827 1.00 89.06 100 ASP A N 1
ATOM 824 C CA . ASP A 1 100 ? 0.800 -0.381 17.627 1.00 89.06 100 ASP A CA 1
ATOM 825 C C . ASP A 1 100 ? -0.241 -1.266 18.317 1.00 89.06 100 ASP A C 1
ATOM 827 O O . ASP A 1 100 ? -0.298 -2.475 18.098 1.00 89.06 100 ASP A O 1
ATOM 831 N N . THR A 1 101 ? -1.126 -0.646 19.100 1.00 89.62 101 THR A N 1
ATOM 832 C CA . THR A 1 101 ? -2.173 -1.358 19.833 1.00 89.62 101 THR A CA 1
ATOM 833 C C . THR A 1 101 ? -3.404 -0.488 20.061 1.00 89.62 101 THR A C 1
ATOM 835 O O . THR A 1 101 ? -3.317 0.736 20.175 1.00 89.62 101 THR A O 1
ATOM 838 N N . LEU A 1 102 ? -4.559 -1.138 20.157 1.00 88.38 102 LEU A N 1
ATOM 839 C CA . LEU A 1 102 ? -5.809 -0.583 20.656 1.00 88.38 102 LEU A CA 1
ATOM 840 C C . LEU A 1 102 ? -6.111 -1.189 22.023 1.00 88.38 102 LEU A C 1
ATOM 842 O O . LEU A 1 102 ? -6.154 -2.410 22.158 1.00 88.38 102 LEU A O 1
ATOM 846 N N . ILE A 1 103 ? -6.369 -0.348 23.021 1.00 87.12 103 ILE A N 1
ATOM 847 C CA . ILE A 1 103 ? -6.672 -0.766 24.395 1.00 87.12 103 ILE A CA 1
ATOM 848 C C . ILE A 1 103 ? -8.068 -0.270 24.760 1.00 87.12 103 ILE A C 1
ATOM 850 O O . ILE A 1 103 ? -8.319 0.930 24.756 1.00 87.12 103 ILE A O 1
ATOM 854 N N . GLY A 1 104 ? -8.978 -1.189 25.082 1.00 83.31 104 GLY A N 1
ATOM 855 C CA . GLY A 1 104 ? -10.322 -0.849 25.555 1.00 83.31 104 GLY A CA 1
ATOM 856 C C . GLY A 1 104 ? -10.418 -0.920 27.080 1.00 83.31 104 GLY A C 1
ATOM 857 O O . GLY A 1 104 ? -10.329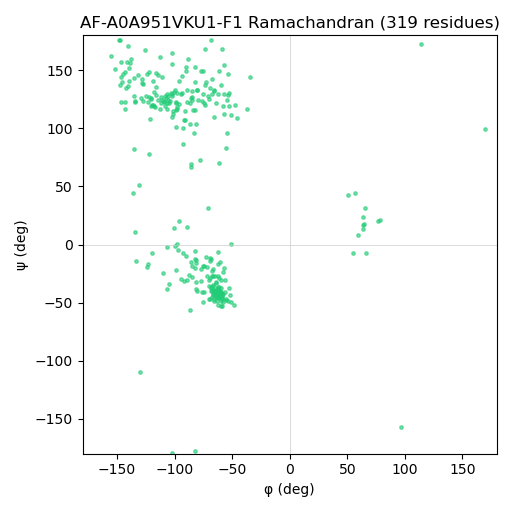 -2.009 27.646 1.00 83.31 104 GLY A O 1
ATOM 858 N N . ASP A 1 105 ? -10.661 0.207 27.749 1.00 84.75 105 ASP A N 1
ATOM 859 C CA . ASP A 1 105 ? -10.908 0.270 29.195 1.00 84.75 105 ASP A CA 1
ATOM 860 C C . ASP A 1 105 ? -12.416 0.358 29.471 1.00 84.75 105 ASP A C 1
ATOM 862 O O . ASP A 1 105 ? -13.025 1.419 29.378 1.00 84.75 105 ASP A O 1
ATOM 866 N N . ASN A 1 106 ? -13.023 -0.772 29.847 1.00 81.19 106 ASN A N 1
ATOM 867 C CA . ASN A 1 106 ? -14.454 -0.853 30.176 1.00 81.19 106 ASN A CA 1
ATOM 868 C C . ASN A 1 106 ? -14.849 -0.071 31.440 1.00 81.19 106 ASN A C 1
ATOM 870 O O . ASN A 1 106 ? -16.033 0.178 31.646 1.00 81.19 106 ASN A O 1
ATOM 874 N N . LYS A 1 107 ? -13.906 0.234 32.340 1.00 82.31 107 LYS A N 1
ATOM 875 C CA . LYS A 1 107 ? -14.209 0.991 33.565 1.00 82.31 107 LYS A CA 1
ATOM 876 C C . LYS A 1 107 ? -14.276 2.477 33.266 1.00 82.31 107 LYS A C 1
ATOM 878 O O . LYS A 1 107 ? -15.125 3.165 33.820 1.00 82.31 107 LYS A O 1
ATOM 883 N N . LYS A 1 108 ? -13.367 2.946 32.412 1.00 82.94 108 LYS A N 1
ATOM 884 C CA . LYS A 1 108 ? -13.303 4.341 31.972 1.00 82.94 108 LYS A CA 1
ATOM 885 C C . LYS A 1 108 ? -14.132 4.616 30.728 1.00 82.94 108 LYS A C 1
ATOM 887 O O . LYS A 1 108 ? -14.298 5.776 30.396 1.00 82.94 108 LYS A O 1
ATOM 892 N N . ASN A 1 109 ? -14.641 3.571 30.072 1.00 81.94 109 ASN A N 1
ATOM 893 C CA . ASN A 1 109 ? -15.339 3.672 28.798 1.00 81.94 109 ASN A CA 1
ATOM 894 C C . ASN A 1 109 ? -14.471 4.356 27.726 1.00 81.94 109 ASN A C 1
ATOM 896 O O . ASN A 1 109 ? -14.934 5.203 26.979 1.00 81.94 109 ASN A O 1
ATOM 900 N N . THR A 1 110 ? -13.192 3.979 27.634 1.00 84.62 110 THR A N 1
ATOM 901 C CA . THR A 1 110 ? -12.244 4.590 26.687 1.00 84.62 110 THR A CA 1
ATOM 902 C C . THR A 1 110 ? -11.618 3.580 25.740 1.00 84.62 110 THR A C 1
ATOM 904 O O . THR A 1 110 ? -11.335 2.447 26.133 1.00 84.62 110 THR A O 1
ATOM 907 N N . ILE A 1 111 ? -11.308 4.022 24.522 1.00 86.00 111 ILE A N 1
ATOM 908 C CA . ILE A 1 111 ? -10.375 3.358 23.608 1.00 86.00 111 ILE A CA 1
ATOM 909 C C . ILE A 1 111 ? -9.092 4.186 23.570 1.00 86.00 111 ILE A C 1
ATOM 911 O O . ILE A 1 111 ? -9.117 5.358 23.204 1.00 86.00 111 ILE A O 1
ATOM 915 N N . THR A 1 112 ? -7.965 3.581 23.924 1.00 87.62 112 THR A N 1
ATOM 916 C CA . THR A 1 112 ? -6.636 4.166 23.731 1.00 87.62 112 THR A CA 1
ATOM 917 C C . THR A 1 112 ? -6.014 3.583 22.473 1.00 87.62 112 THR A C 1
ATOM 919 O O . THR A 1 112 ? -5.831 2.370 22.374 1.00 87.62 112 THR A O 1
ATOM 922 N N . ILE A 1 113 ? -5.674 4.444 21.523 1.00 88.06 113 ILE A N 1
ATOM 923 C CA . ILE A 1 113 ? -4.935 4.108 20.311 1.00 88.06 113 ILE A CA 1
ATOM 924 C C . ILE A 1 113 ? -3.477 4.466 20.560 1.00 88.06 113 ILE A C 1
ATOM 926 O O . ILE A 1 113 ? -3.164 5.638 20.761 1.00 88.06 113 ILE A O 1
ATOM 930 N N . LYS A 1 114 ? -2.589 3.474 20.548 1.00 88.25 114 LYS A N 1
ATOM 931 C CA . LYS A 1 114 ? -1.144 3.705 20.597 1.00 88.25 114 LYS A CA 1
ATOM 932 C C . LYS A 1 114 ? -0.558 3.595 19.202 1.00 88.25 114 LYS A C 1
ATOM 934 O O . LYS A 1 114 ? -0.853 2.627 18.500 1.00 88.25 114 LYS A O 1
ATOM 939 N N . THR A 1 115 ? 0.280 4.545 18.810 1.00 86.44 115 THR A N 1
ATOM 940 C CA . THR A 1 115 ? 1.002 4.533 17.535 1.00 86.44 115 THR A CA 1
ATOM 941 C C . THR A 1 115 ? 2.462 4.110 17.718 1.00 86.44 115 THR A C 1
ATOM 943 O O . THR A 1 115 ? 3.052 4.215 18.800 1.00 86.44 115 THR A O 1
ATOM 946 N N . LYS A 1 116 ? 3.054 3.588 16.642 1.00 83.19 116 LYS A N 1
ATOM 947 C CA . LYS A 1 116 ? 4.459 3.184 16.564 1.00 83.19 116 LYS A CA 1
ATOM 948 C C . LYS A 1 116 ? 5.349 4.426 16.458 1.00 83.19 116 LYS A C 1
ATOM 950 O O . LYS A 1 116 ? 5.168 5.243 15.563 1.00 83.19 116 LYS A O 1
ATOM 955 N N . GLY A 1 117 ? 6.379 4.516 17.302 1.00 67.88 117 GLY A N 1
ATOM 956 C CA . GLY A 1 117 ? 7.420 5.553 17.229 1.00 67.88 117 GLY A CA 1
ATOM 957 C C . GLY A 1 117 ? 7.445 6.524 18.416 1.00 67.88 117 GLY A C 1
ATOM 958 O O . GLY A 1 117 ? 6.593 6.476 19.296 1.00 67.88 117 GLY A O 1
ATOM 959 N N . GLN A 1 118 ? 8.475 7.381 18.460 1.00 53.97 118 GLN A N 1
ATOM 960 C CA . GLN A 1 118 ? 8.590 8.470 19.441 1.00 53.97 118 GLN A CA 1
ATOM 961 C C . GLN A 1 118 ? 7.778 9.697 18.994 1.00 53.97 118 GLN A C 1
ATOM 963 O O . GLN A 1 118 ? 7.605 9.925 17.797 1.00 53.97 118 GLN A O 1
ATOM 968 N N . SER A 1 119 ? 7.336 10.482 19.978 1.00 49.75 119 SER A N 1
ATOM 969 C CA . SER A 1 119 ? 6.306 11.537 19.969 1.00 49.75 119 SER A CA 1
ATOM 970 C C . SER A 1 119 ? 6.358 12.645 18.904 1.00 49.75 119 SER A C 1
ATOM 972 O O . SER A 1 119 ? 5.505 13.515 18.965 1.00 49.75 119 SER A O 1
ATOM 974 N N . ASN A 1 120 ? 7.329 12.663 17.981 1.00 44.41 120 ASN A N 1
ATOM 975 C CA . ASN A 1 120 ? 7.606 13.826 17.121 1.00 44.41 120 ASN A CA 1
ATOM 976 C C . ASN A 1 120 ? 7.825 13.489 15.625 1.00 44.41 120 ASN A C 1
ATOM 978 O O . ASN A 1 120 ? 8.343 14.327 14.887 1.00 44.41 120 ASN A O 1
ATOM 982 N N . LYS A 1 121 ? 7.550 12.257 15.159 1.00 41.81 121 LYS A N 1
ATOM 983 C CA . LYS A 1 121 ? 7.763 11.876 13.736 1.00 41.81 121 LYS A CA 1
ATOM 984 C C . LYS A 1 121 ? 6.519 11.336 13.017 1.00 41.81 121 LYS A C 1
ATOM 986 O O . LYS A 1 121 ? 6.479 11.379 11.793 1.00 41.81 121 LYS A O 1
ATOM 991 N N . TYR A 1 122 ? 5.519 10.885 13.769 1.00 45.09 122 TYR A N 1
ATOM 992 C CA . TYR A 1 122 ? 4.226 10.408 13.266 1.00 45.09 122 TYR A CA 1
ATOM 993 C C . TYR A 1 122 ? 3.111 11.088 14.057 1.00 45.09 122 TYR A C 1
ATOM 995 O O . TYR A 1 122 ? 2.274 10.423 14.670 1.00 45.09 122 TYR A O 1
ATOM 1003 N N . ASP A 1 123 ? 3.174 12.421 14.140 1.00 50.75 123 ASP A N 1
ATOM 1004 C CA . ASP A 1 123 ? 2.110 13.204 14.758 1.00 50.75 123 ASP A CA 1
ATOM 1005 C C . ASP A 1 123 ? 0.814 12.783 14.079 1.00 50.75 123 ASP A C 1
ATOM 1007 O O . ASP A 1 123 ? 0.694 12.887 12.856 1.00 50.75 123 ASP A O 1
ATOM 1011 N N . ILE A 1 124 ? -0.114 12.245 14.871 1.00 55.75 124 ILE A N 1
ATOM 1012 C CA . ILE A 1 124 ? -1.455 11.884 14.425 1.00 55.75 124 ILE A CA 1
ATOM 1013 C C . ILE A 1 124 ? -1.964 13.062 13.602 1.00 55.75 124 ILE A C 1
ATOM 1015 O O . ILE A 1 124 ? -2.187 14.148 14.151 1.00 55.75 124 ILE A O 1
ATOM 1019 N N . GLN A 1 125 ? -2.062 12.871 12.283 1.00 59.19 125 GLN A N 1
ATOM 1020 C CA . GLN A 1 125 ? -2.274 13.985 11.372 1.00 59.19 125 GLN A CA 1
ATOM 1021 C C . GLN A 1 125 ? -3.645 14.554 11.671 1.00 59.19 125 GLN A C 1
ATOM 1023 O O . GLN A 1 125 ? -4.664 13.897 11.456 1.00 59.19 125 GLN A O 1
ATOM 1028 N N . THR A 1 126 ? -3.643 15.746 12.254 1.00 53.84 126 THR A N 1
ATOM 1029 C CA . THR A 1 126 ? -4.839 16.394 12.764 1.00 53.84 126 THR A CA 1
ATOM 1030 C C . THR A 1 126 ? -5.100 17.614 11.919 1.00 53.84 126 THR A C 1
ATOM 1032 O O . THR A 1 126 ? -4.296 18.542 11.860 1.00 53.84 126 THR A O 1
ATOM 1035 N N . TYR A 1 127 ? -6.232 17.578 11.241 1.00 54.78 127 TYR A N 1
ATOM 1036 C CA . TYR A 1 127 ? -6.675 18.602 10.324 1.00 54.78 127 TYR A CA 1
ATOM 1037 C C . TYR A 1 127 ? -7.792 19.401 10.988 1.00 54.78 127 TYR A C 1
ATOM 1039 O O . TYR A 1 127 ? -8.810 18.827 11.391 1.00 54.78 127 TYR A O 1
ATOM 1047 N N . ALA A 1 128 ? -7.617 20.720 11.081 1.00 53.03 128 ALA A N 1
ATOM 1048 C CA . ALA A 1 128 ? -8.716 21.633 11.357 1.00 53.03 128 ALA A CA 1
ATOM 1049 C C . ALA A 1 128 ? -9.582 21.752 10.094 1.00 53.03 128 ALA A C 1
ATOM 1051 O O . ALA A 1 128 ? -9.105 22.163 9.038 1.00 53.03 128 ALA A O 1
ATOM 1052 N N . ILE A 1 129 ? -10.858 21.384 10.185 1.00 56.22 129 ILE A N 1
ATOM 1053 C CA . ILE A 1 129 ? -11.768 21.355 9.029 1.00 56.22 129 ILE A CA 1
ATOM 1054 C C . ILE A 1 129 ? -12.396 22.741 8.769 1.00 56.22 129 ILE A C 1
ATOM 1056 O O . ILE A 1 129 ? -12.858 23.002 7.660 1.00 56.22 129 ILE A O 1
ATOM 1060 N N . LYS A 1 130 ? -12.392 23.660 9.754 1.00 51.72 130 LYS A N 1
ATOM 1061 C CA . LYS A 1 130 ? -13.163 24.924 9.690 1.00 51.72 130 LYS A CA 1
ATOM 1062 C C . LYS A 1 130 ? -12.351 26.233 9.757 1.00 51.72 130 LYS A C 1
ATOM 1064 O O . LYS A 1 130 ? -12.936 27.284 9.532 1.00 51.72 130 LYS A O 1
ATOM 1069 N N . SER A 1 131 ? -11.037 26.220 10.016 1.00 40.75 131 SER A N 1
ATOM 1070 C CA . SER A 1 131 ? -10.246 27.465 10.110 1.00 40.75 131 SER A CA 1
ATOM 1071 C C . SER A 1 131 ? -8.831 27.331 9.542 1.00 40.75 131 SER A C 1
ATOM 1073 O O . SER A 1 131 ? -8.019 26.576 10.067 1.00 40.75 131 SER A O 1
ATOM 1075 N N . GLY A 1 132 ? -8.539 28.085 8.477 1.00 48.84 132 GLY A N 1
ATOM 1076 C CA . GLY A 1 132 ? -7.201 28.613 8.167 1.00 48.84 132 GLY A CA 1
ATOM 1077 C C . GLY A 1 132 ? -6.059 27.651 7.809 1.00 48.84 132 GLY A C 1
ATOM 1078 O O . GLY A 1 132 ? -5.012 28.133 7.394 1.00 48.84 132 GLY A O 1
ATOM 1079 N N . GLY A 1 133 ? -6.228 26.330 7.917 1.00 50.66 133 GLY A N 1
ATOM 1080 C CA . GLY A 1 133 ? -5.174 25.357 7.598 1.00 50.66 133 GLY A CA 1
ATOM 1081 C C . GLY A 1 133 ? -4.081 25.221 8.666 1.00 50.66 133 GLY A C 1
ATOM 1082 O O . GLY A 1 133 ? -2.990 24.747 8.354 1.00 50.66 133 GLY A O 1
ATOM 1083 N N . GLU A 1 134 ? -4.348 25.629 9.910 1.00 45.66 134 GLU A N 1
ATOM 1084 C CA . GLU A 1 134 ? -3.398 25.462 11.014 1.00 45.66 134 GLU A CA 1
ATOM 1085 C C . GLU A 1 134 ? -3.448 24.031 11.582 1.00 45.66 134 GLU A C 1
ATOM 1087 O O . GLU A 1 134 ? -4.519 23.464 11.816 1.00 45.66 134 GLU A O 1
ATOM 1092 N N . TYR A 1 135 ? -2.266 23.437 11.775 1.00 48.72 135 TYR A N 1
ATOM 1093 C CA . TYR A 1 135 ? -2.080 22.095 12.327 1.00 48.72 135 TYR A CA 1
ATOM 1094 C C . TYR A 1 135 ? -1.843 22.187 13.836 1.00 48.72 135 TYR A C 1
ATOM 1096 O O . TYR A 1 135 ? -0.942 22.899 14.277 1.00 48.72 135 TYR A O 1
ATOM 1104 N N . TYR A 1 136 ? -2.586 21.408 14.621 1.00 46.47 136 TYR A N 1
ATOM 1105 C CA . TYR A 1 136 ? -2.300 21.199 16.042 1.00 46.47 136 TYR A CA 1
ATOM 1106 C C . TYR A 1 136 ? -2.263 19.701 16.338 1.00 46.47 136 TYR A C 1
ATOM 1108 O O . TYR A 1 136 ? -3.115 18.977 15.827 1.00 46.47 136 TYR A O 1
ATOM 1116 N N . PRO A 1 137 ? -1.326 19.206 17.158 1.00 47.22 137 PRO A N 1
ATOM 1117 C CA . PRO A 1 137 ? -1.281 17.790 17.506 1.00 47.22 137 PRO A CA 1
ATOM 1118 C C . PRO A 1 137 ? -2.548 17.385 18.285 1.00 47.22 137 PRO A C 1
ATOM 1120 O O . PRO A 1 137 ? -2.820 17.940 19.348 1.00 47.22 137 PRO A O 1
ATOM 1123 N N . ALA A 1 138 ? -3.325 16.406 17.794 1.00 48.19 138 ALA A N 1
ATOM 1124 C CA . ALA A 1 138 ? -4.492 15.874 18.526 1.00 48.19 138 ALA A CA 1
ATOM 1125 C C . ALA A 1 138 ? -4.128 15.065 19.777 1.00 48.19 138 ALA A C 1
ATOM 1127 O O . ALA A 1 138 ? -5.007 14.726 20.569 1.00 48.19 138 ALA A O 1
ATOM 1128 N N . ALA A 1 139 ? -2.852 14.733 19.945 1.00 53.28 139 ALA A N 1
ATOM 1129 C CA . ALA A 1 139 ? -2.349 13.958 21.061 1.00 53.28 139 ALA A CA 1
ATOM 1130 C C . ALA A 1 139 ? -1.017 14.533 21.546 1.00 53.28 139 ALA A C 1
ATOM 1132 O O . ALA A 1 139 ? -0.159 14.907 20.749 1.00 53.28 139 ALA A O 1
ATOM 1133 N N . GLN A 1 140 ? -0.825 14.560 22.865 1.00 54.56 140 GLN A N 1
ATOM 1134 C CA . GLN A 1 140 ? 0.508 14.683 23.444 1.00 54.56 140 GLN A CA 1
ATOM 1135 C C . GLN A 1 140 ? 1.148 13.291 23.446 1.00 54.56 140 GLN A C 1
ATOM 1137 O O . GLN A 1 140 ? 0.799 12.445 24.265 1.00 54.56 140 GLN A O 1
ATOM 1142 N N . GLY A 1 141 ? 2.077 13.047 22.522 1.00 65.94 141 GLY A N 1
ATOM 1143 C CA . GLY A 1 141 ? 2.787 11.771 22.420 1.00 65.94 141 GLY A CA 1
ATOM 1144 C C . GLY A 1 141 ? 2.195 10.806 21.392 1.00 65.94 141 GLY A C 1
ATOM 1145 O O . GLY A 1 141 ? 1.545 11.213 20.435 1.00 65.94 141 GLY A O 1
ATOM 1146 N N . ASN A 1 142 ? 2.459 9.512 21.576 1.00 77.06 142 ASN A N 1
ATOM 1147 C CA . ASN A 1 142 ? 2.044 8.433 20.674 1.00 77.06 142 ASN A CA 1
ATOM 1148 C C . ASN A 1 142 ? 0.735 7.749 21.114 1.00 77.06 142 ASN A C 1
ATOM 1150 O O . ASN A 1 142 ? 0.485 6.604 20.744 1.00 77.06 142 ASN A O 1
ATOM 1154 N N . GLU A 1 143 ? -0.078 8.413 21.939 1.00 82.44 143 GLU A N 1
ATOM 1155 C CA . GLU A 1 143 ? -1.322 7.860 22.478 1.00 82.44 143 GLU A CA 1
ATOM 1156 C C . GLU A 1 143 ? -2.495 8.821 22.257 1.00 82.44 143 GLU A C 1
ATOM 1158 O O . GLU A 1 143 ? -2.455 9.972 22.684 1.00 82.44 143 GLU A O 1
ATOM 1163 N N . LEU A 1 144 ? -3.571 8.331 21.640 1.00 82.56 144 LEU A N 1
ATOM 1164 C CA . LEU A 1 144 ? -4.849 9.032 21.521 1.00 82.56 144 LEU A CA 1
ATOM 1165 C C . LEU A 1 144 ? -5.897 8.306 22.363 1.00 82.56 144 LEU A C 1
ATOM 1167 O O . LEU A 1 144 ? -6.154 7.122 22.154 1.00 82.56 144 LEU A O 1
ATOM 1171 N N . ILE A 1 145 ? -6.506 9.012 23.312 1.00 83.62 145 ILE A N 1
ATOM 1172 C CA . ILE A 1 145 ? -7.561 8.470 24.174 1.00 83.62 145 ILE A CA 1
ATOM 1173 C C . ILE A 1 145 ? -8.903 9.016 23.702 1.00 83.62 145 ILE A C 1
ATOM 1175 O O . ILE A 1 145 ? -9.112 10.225 23.652 1.00 83.62 145 ILE A O 1
ATOM 1179 N N . VAL A 1 146 ? -9.811 8.103 23.384 1.00 82.12 146 VAL A N 1
ATOM 1180 C CA . VAL A 1 146 ? -11.136 8.386 22.840 1.00 82.12 146 VAL A CA 1
ATOM 1181 C C . VAL A 1 146 ? -12.195 7.875 23.818 1.00 82.12 146 VAL A C 1
ATOM 1183 O O . VAL A 1 146 ? -12.102 6.737 24.284 1.00 82.12 146 VAL A O 1
ATOM 1186 N N . GLN A 1 147 ? -13.187 8.704 24.146 1.00 82.94 147 GLN A N 1
ATOM 1187 C CA . GLN A 1 147 ? -14.286 8.351 25.056 1.00 82.94 147 GLN A CA 1
ATOM 1188 C C . GLN A 1 147 ? -15.406 7.661 24.278 1.00 82.94 147 GLN A C 1
ATOM 1190 O O . GLN A 1 147 ? -15.902 8.215 23.308 1.00 82.94 147 GLN A O 1
ATOM 1195 N N . SER A 1 148 ? -15.816 6.471 24.703 1.00 77.00 148 SER A N 1
ATOM 1196 C CA . SER A 1 148 ? -16.837 5.650 24.051 1.00 77.00 148 SER A CA 1
ATOM 1197 C C . SER A 1 148 ? -18.006 5.383 24.993 1.00 77.00 148 SER A C 1
ATOM 1199 O O . SER A 1 148 ? -17.858 4.697 25.999 1.00 77.00 148 SER A O 1
ATOM 1201 N N . ASP A 1 149 ? -19.209 5.818 24.637 1.00 71.62 149 ASP A N 1
ATOM 1202 C CA . ASP A 1 149 ? -20.443 5.474 25.362 1.00 71.62 149 ASP A CA 1
ATOM 1203 C C . ASP A 1 149 ? -20.852 3.995 25.221 1.00 71.62 149 ASP A C 1
ATOM 1205 O O . ASP A 1 149 ? -21.687 3.486 25.975 1.00 71.62 149 ASP A O 1
ATOM 1209 N N . LYS A 1 150 ? -20.254 3.290 24.259 1.00 70.81 150 LYS A N 1
ATOM 1210 C CA . LYS A 1 150 ? -20.633 1.937 23.860 1.00 70.81 150 LYS A CA 1
ATOM 1211 C C . LYS A 1 150 ? -19.417 1.052 23.668 1.00 70.81 150 LYS A C 1
ATOM 1213 O O . LYS A 1 150 ? -19.347 0.265 22.722 1.00 70.81 150 LYS A O 1
ATOM 1218 N N . LEU A 1 151 ? -18.474 1.126 24.607 1.00 72.25 151 LEU A N 1
ATOM 1219 C CA . LEU A 1 151 ? -17.400 0.147 24.642 1.00 72.25 151 LEU A CA 1
ATOM 1220 C C . LEU A 1 151 ? -18.033 -1.245 24.747 1.00 72.25 151 LEU A C 1
ATOM 1222 O O . LEU A 1 151 ? -18.706 -1.586 25.726 1.00 72.25 151 LEU A O 1
ATOM 1226 N N . LEU A 1 152 ? -17.885 -2.038 23.687 1.00 66.25 152 LEU A N 1
ATOM 1227 C CA . LEU A 1 152 ? -18.490 -3.356 23.624 1.00 66.25 152 LEU A CA 1
ATOM 1228 C C . LEU A 1 152 ? -17.985 -4.186 24.800 1.00 66.25 152 LEU A C 1
ATOM 1230 O O . LEU A 1 152 ? -16.813 -4.560 24.851 1.00 66.25 152 LEU A O 1
ATOM 1234 N N . LYS A 1 153 ? -18.905 -4.625 25.663 1.00 66.56 153 LYS A N 1
ATOM 1235 C CA . LYS A 1 153 ? -18.654 -5.689 26.650 1.00 66.56 153 LYS A CA 1
ATOM 1236 C C . LYS A 1 153 ? -18.511 -7.067 25.978 1.00 66.56 153 LYS A C 1
ATOM 1238 O O . LYS A 1 153 ? -18.887 -8.092 26.544 1.00 66.56 153 LYS A O 1
ATOM 1243 N N . ILE A 1 154 ? -17.999 -7.113 24.746 1.00 65.38 154 ILE A N 1
ATOM 1244 C CA . ILE A 1 154 ? -17.627 -8.351 24.072 1.00 65.38 154 ILE A CA 1
ATOM 1245 C C . ILE A 1 154 ? -16.380 -8.883 24.767 1.00 65.38 154 ILE A C 1
ATOM 1247 O O . ILE A 1 154 ? -15.368 -8.194 24.916 1.00 65.38 154 ILE A O 1
ATOM 1251 N N . ARG A 1 155 ? -16.441 -10.150 25.180 1.00 64.75 155 ARG A N 1
ATOM 1252 C CA . ARG A 1 155 ? -15.293 -10.838 25.767 1.00 64.75 155 ARG A CA 1
ATOM 1253 C C . ARG A 1 155 ? -14.106 -10.755 24.803 1.00 64.75 155 ARG A C 1
ATOM 1255 O O . ARG A 1 155 ? -14.196 -11.215 23.667 1.00 64.75 155 ARG A O 1
ATOM 1262 N N . ASN A 1 156 ? -12.982 -10.234 25.296 1.00 75.44 156 ASN A N 1
ATOM 1263 C CA . ASN A 1 156 ? -11.731 -10.087 24.549 1.00 75.44 156 ASN A CA 1
ATOM 1264 C C . ASN A 1 156 ? -11.785 -9.106 23.356 1.00 75.44 156 ASN A C 1
ATOM 1266 O O . ASN A 1 156 ? -11.069 -9.336 22.382 1.00 75.44 156 ASN A O 1
ATOM 1270 N N . LEU A 1 157 ? -12.592 -8.036 23.404 1.00 77.50 157 LEU A N 1
ATOM 1271 C CA . LEU A 1 157 ? -12.627 -7.005 22.351 1.00 77.50 157 LEU A CA 1
ATOM 1272 C C . LEU A 1 157 ? -11.225 -6.515 21.954 1.00 77.50 157 LEU A C 1
ATOM 1274 O O . LEU A 1 157 ? -10.869 -6.572 20.783 1.00 77.50 157 LEU A O 1
ATOM 1278 N N . GLU A 1 158 ? -10.423 -6.115 22.942 1.00 83.06 158 GLU A N 1
ATOM 1279 C CA . GLU A 1 158 ? -9.033 -5.682 22.761 1.00 83.06 158 GLU A CA 1
ATOM 1280 C C . GLU A 1 158 ? -8.221 -6.701 21.950 1.00 83.06 158 GLU A C 1
ATOM 1282 O O . GLU A 1 158 ? -7.596 -6.366 20.947 1.00 83.06 158 GLU A O 1
ATOM 1287 N N . LYS A 1 159 ? -8.297 -7.984 22.326 1.00 86.31 159 LYS A N 1
ATOM 1288 C CA . LYS A 1 159 ? -7.579 -9.052 21.619 1.00 86.31 159 LYS A CA 1
ATOM 1289 C C . LYS A 1 159 ? -8.061 -9.203 20.178 1.00 86.31 159 LYS A C 1
ATOM 1291 O O . LYS A 1 159 ? -7.249 -9.482 19.306 1.00 86.31 159 LYS A O 1
ATOM 1296 N N . ARG A 1 160 ? -9.363 -9.040 19.920 1.00 85.44 160 ARG A N 1
ATOM 1297 C CA . ARG A 1 160 ? -9.934 -9.137 18.5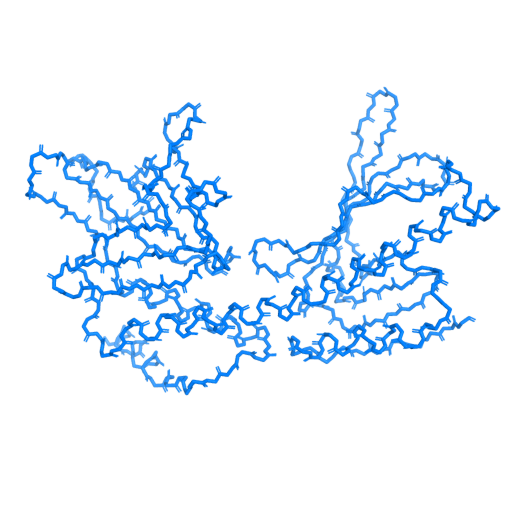67 1.00 85.44 160 ARG A CA 1
ATOM 1298 C C . ARG A 1 160 ? -9.494 -7.968 17.694 1.00 85.44 160 ARG A C 1
ATOM 1300 O O . ARG A 1 160 ? -9.067 -8.214 16.572 1.00 85.44 160 ARG A O 1
ATOM 1307 N N . LEU A 1 161 ? -9.568 -6.738 18.201 1.00 86.88 161 LEU A N 1
ATOM 1308 C CA . LEU A 1 161 ? -9.117 -5.537 17.493 1.00 86.88 161 LEU A CA 1
ATOM 1309 C C . LEU A 1 161 ? -7.633 -5.642 17.128 1.00 86.88 161 LEU A C 1
ATOM 1311 O O . LEU A 1 161 ? -7.278 -5.557 15.954 1.00 86.88 161 LEU A O 1
ATOM 1315 N N . ASN A 1 162 ? -6.785 -5.932 18.117 1.00 89.75 162 ASN A N 1
ATOM 1316 C CA . ASN A 1 162 ? -5.344 -6.061 17.909 1.00 89.75 162 ASN A CA 1
ATOM 1317 C C . ASN A 1 162 ? -4.981 -7.224 16.986 1.00 89.75 162 ASN A C 1
ATOM 1319 O O . ASN A 1 162 ? -4.034 -7.120 16.211 1.00 89.75 162 ASN A O 1
ATOM 1323 N N . TRP A 1 163 ? -5.744 -8.318 17.017 1.00 90.62 163 TRP A N 1
ATOM 1324 C CA . TRP A 1 163 ? -5.532 -9.415 16.083 1.00 90.62 163 TRP A CA 1
ATOM 1325 C C . TRP A 1 163 ? -5.838 -9.019 14.630 1.00 90.62 163 TRP A C 1
ATOM 1327 O O . TRP A 1 163 ? -4.995 -9.254 13.769 1.00 90.62 163 TRP A O 1
ATOM 1337 N N . HIS A 1 164 ? -6.973 -8.360 14.356 1.00 90.19 164 HIS A N 1
ATOM 1338 C CA . HIS A 1 164 ? -7.295 -7.895 12.997 1.00 90.19 164 HIS A CA 1
ATOM 1339 C C . HIS A 1 164 ? -6.242 -6.911 12.480 1.00 90.19 164 HIS A C 1
ATOM 1341 O O . HIS A 1 164 ? -5.768 -7.053 11.355 1.00 90.19 164 HIS A O 1
ATOM 1347 N N . ILE A 1 165 ? -5.832 -5.953 13.319 1.00 91.50 165 ILE A N 1
ATOM 1348 C CA . ILE A 1 165 ? -4.766 -5.001 12.985 1.00 91.50 165 ILE A CA 1
ATOM 1349 C C . ILE A 1 165 ? -3.470 -5.746 12.670 1.00 91.50 165 ILE A C 1
ATOM 1351 O O . ILE A 1 165 ? -2.846 -5.476 11.648 1.00 91.50 165 ILE A O 1
ATOM 1355 N N . SER A 1 166 ? -3.081 -6.715 13.502 1.00 93.12 166 SER A N 1
ATOM 1356 C CA . SER A 1 166 ? -1.858 -7.491 13.292 1.00 93.12 166 SER A CA 1
ATOM 1357 C C . SER A 1 166 ? -1.874 -8.259 11.970 1.00 93.12 166 SER A C 1
ATOM 1359 O O . SER A 1 166 ? -0.888 -8.215 11.237 1.00 93.12 166 SER A O 1
ATOM 1361 N N . GLU A 1 167 ? -2.973 -8.935 11.631 1.00 93.88 167 GLU A N 1
ATOM 1362 C CA . GLU A 1 167 ? -3.068 -9.689 10.375 1.00 93.88 167 GLU A CA 1
ATOM 1363 C C . GLU A 1 167 ? -3.047 -8.776 9.147 1.00 93.88 167 GLU A C 1
ATOM 1365 O O . GLU A 1 167 ? -2.288 -9.028 8.209 1.00 93.88 167 GLU A O 1
ATOM 1370 N N . LEU A 1 168 ? -3.782 -7.664 9.178 1.00 93.38 168 LEU A N 1
ATOM 1371 C CA . LEU A 1 168 ? -3.752 -6.677 8.099 1.00 93.38 168 LEU A CA 1
ATOM 1372 C C . LEU A 1 168 ? -2.356 -6.048 7.937 1.00 93.38 168 LEU A C 1
ATOM 1374 O O . LEU A 1 168 ? -1.876 -5.882 6.818 1.00 93.38 168 LEU A O 1
ATOM 1378 N N . GLN A 1 169 ? -1.653 -5.762 9.037 1.00 93.06 169 GLN A N 1
ATOM 1379 C CA . GLN A 1 169 ? -0.271 -5.269 8.999 1.00 93.06 169 GLN A CA 1
ATOM 1380 C C . GLN A 1 169 ? 0.707 -6.303 8.434 1.00 93.06 169 GLN A C 1
ATOM 1382 O O . GLN A 1 169 ? 1.606 -5.947 7.668 1.00 93.06 169 GLN A O 1
ATOM 1387 N N . LYS A 1 170 ? 0.548 -7.585 8.783 1.00 94.56 170 LYS A N 1
ATOM 1388 C CA . LYS A 1 170 ? 1.349 -8.675 8.204 1.00 94.56 170 LYS A CA 1
ATOM 1389 C C . LYS A 1 170 ? 1.114 -8.786 6.703 1.00 94.56 170 LYS A C 1
ATOM 1391 O O . LYS A 1 170 ? 2.079 -8.942 5.958 1.00 94.56 170 LYS A O 1
ATOM 1396 N N . PHE A 1 171 ? -0.134 -8.683 6.253 1.00 94.88 171 PHE A N 1
ATOM 1397 C CA . PHE A 1 171 ? -0.447 -8.729 4.829 1.00 94.88 171 PHE A CA 1
ATOM 1398 C C . PHE A 1 171 ? 0.102 -7.510 4.081 1.00 94.88 171 PHE A C 1
ATOM 1400 O O . PHE A 1 171 ? 0.761 -7.665 3.055 1.00 94.88 171 PHE A O 1
ATOM 1407 N N . TYR A 1 172 ? -0.034 -6.309 4.650 1.00 93.38 172 TYR A N 1
ATOM 1408 C CA . TYR A 1 172 ? 0.600 -5.100 4.121 1.00 93.38 172 TYR A CA 1
ATOM 1409 C C . TYR A 1 172 ? 2.121 -5.240 3.995 1.00 93.38 172 TYR A C 1
ATOM 1411 O O . TYR A 1 172 ? 2.695 -4.853 2.979 1.00 93.38 172 TYR A O 1
ATOM 1419 N N . LYS A 1 173 ? 2.785 -5.861 4.977 1.00 94.25 173 LYS A N 1
ATOM 1420 C CA . LYS A 1 173 ? 4.226 -6.129 4.908 1.00 94.25 173 LYS A CA 1
ATOM 1421 C C . LYS A 1 173 ? 4.601 -6.992 3.698 1.00 94.25 173 LYS A C 1
ATOM 1423 O O . LYS A 1 173 ? 5.547 -6.641 3.007 1.00 94.25 173 LYS A O 1
ATOM 1428 N N . LYS A 1 174 ? 3.833 -8.042 3.391 1.00 96.06 174 LYS A N 1
ATOM 1429 C CA . LYS A 1 174 ? 4.049 -8.867 2.186 1.00 96.06 174 LYS A CA 1
ATOM 1430 C C . LYS A 1 174 ? 3.942 -8.029 0.899 1.00 96.06 174 LYS A C 1
ATOM 1432 O O . LYS A 1 174 ? 4.764 -8.174 -0.001 1.00 96.06 174 LYS A O 1
ATOM 1437 N N . LYS A 1 175 ? 2.977 -7.098 0.829 1.00 96.38 175 LYS A N 1
ATOM 1438 C CA . LYS A 1 175 ? 2.846 -6.144 -0.294 1.00 96.38 175 LYS A CA 1
ATOM 1439 C C . LYS A 1 175 ? 4.059 -5.210 -0.383 1.00 96.38 175 LYS A C 1
ATOM 1441 O O . LYS A 1 175 ? 4.563 -4.946 -1.471 1.00 96.38 175 LYS A O 1
ATOM 1446 N N . MET A 1 176 ? 4.581 -4.758 0.757 1.00 96.31 176 MET A N 1
ATOM 1447 C CA . MET A 1 176 ? 5.798 -3.946 0.806 1.00 96.31 176 MET A CA 1
ATOM 1448 C C . MET A 1 176 ? 7.066 -4.722 0.449 1.00 96.31 176 MET A C 1
ATOM 1450 O O . MET A 1 176 ? 7.979 -4.129 -0.118 1.00 96.31 176 MET A O 1
ATOM 1454 N N . ASP A 1 177 ? 7.142 -6.024 0.721 1.00 97.75 177 ASP A N 1
ATOM 1455 C CA . ASP A 1 177 ? 8.275 -6.855 0.299 1.00 97.75 177 ASP A CA 1
ATOM 1456 C C . ASP A 1 177 ? 8.395 -6.881 -1.237 1.00 97.75 177 ASP A C 1
ATOM 1458 O O . ASP A 1 177 ? 9.501 -6.734 -1.764 1.00 97.75 177 ASP A O 1
ATOM 1462 N N . LEU A 1 178 ? 7.263 -6.931 -1.959 1.00 98.06 178 LEU A N 1
ATOM 1463 C CA . LEU A 1 178 ? 7.223 -6.744 -3.416 1.00 98.06 178 LEU A CA 1
ATOM 1464 C C . LEU A 1 178 ? 7.770 -5.368 -3.822 1.00 98.06 178 LEU A C 1
ATOM 1466 O O . LEU A 1 178 ? 8.687 -5.283 -4.634 1.00 98.06 178 LEU A O 1
ATOM 1470 N N . VAL A 1 179 ? 7.251 -4.288 -3.236 1.00 98.19 179 VAL A N 1
ATOM 1471 C CA . VAL A 1 179 ? 7.674 -2.909 -3.554 1.00 98.19 179 VAL A CA 1
ATOM 1472 C C . VAL A 1 179 ? 9.169 -2.706 -3.302 1.00 98.19 179 VAL A C 1
ATOM 1474 O O . VAL A 1 179 ? 9.882 -2.164 -4.146 1.00 98.19 179 VAL A O 1
ATOM 1477 N N . ASN A 1 180 ? 9.666 -3.180 -2.161 1.00 98.38 180 ASN A N 1
ATOM 1478 C CA . ASN A 1 180 ? 11.073 -3.089 -1.782 1.00 98.38 180 ASN A CA 1
ATOM 1479 C C . ASN A 1 180 ? 11.967 -3.840 -2.770 1.00 98.38 180 ASN A C 1
ATOM 1481 O O . ASN A 1 180 ? 13.032 -3.342 -3.143 1.00 98.38 180 ASN A O 1
ATOM 1485 N N . TYR A 1 181 ? 11.533 -5.020 -3.215 1.00 98.06 181 TYR A N 1
ATOM 1486 C CA . TYR A 1 181 ? 12.231 -5.779 -4.242 1.00 98.06 181 TYR A CA 1
ATOM 1487 C C . TYR A 1 181 ? 12.272 -5.020 -5.576 1.00 98.06 181 TYR A C 1
ATOM 1489 O O . TYR A 1 181 ? 13.353 -4.853 -6.147 1.00 98.06 181 TYR A O 1
ATOM 1497 N N . LEU A 1 182 ? 11.133 -4.493 -6.037 1.00 97.69 182 LEU A N 1
ATOM 1498 C CA . LEU A 1 182 ? 11.056 -3.714 -7.276 1.00 97.69 182 LEU A CA 1
ATOM 1499 C C . LEU A 1 182 ? 11.960 -2.474 -7.215 1.00 97.69 182 LEU A C 1
ATOM 1501 O O . LEU A 1 182 ? 12.720 -2.221 -8.145 1.00 97.69 182 LEU A O 1
ATOM 1505 N N . ASN A 1 183 ? 11.967 -1.746 -6.098 1.00 98.06 183 ASN A N 1
ATOM 1506 C CA . ASN A 1 183 ? 12.841 -0.583 -5.910 1.00 98.06 183 ASN A CA 1
ATOM 1507 C C . ASN A 1 183 ? 14.322 -0.950 -5.843 1.00 98.06 183 ASN A C 1
ATOM 1509 O O . ASN A 1 183 ? 15.167 -0.211 -6.352 1.00 98.06 183 ASN A O 1
ATOM 1513 N N . LYS A 1 184 ? 14.666 -2.101 -5.257 1.00 96.25 184 LYS A N 1
ATOM 1514 C CA . LYS A 1 184 ? 16.038 -2.617 -5.288 1.00 96.25 184 LYS A CA 1
ATOM 1515 C C . LYS A 1 184 ? 16.489 -2.873 -6.727 1.00 96.25 184 LYS A C 1
ATOM 1517 O O . LYS A 1 184 ? 17.595 -2.475 -7.085 1.00 96.25 184 LYS A O 1
ATOM 1522 N N . LYS A 1 185 ? 15.643 -3.500 -7.550 1.00 94.88 185 LYS A N 1
ATOM 1523 C CA . LYS A 1 185 ? 15.928 -3.746 -8.973 1.00 94.88 185 LYS A CA 1
ATOM 1524 C C . LYS A 1 185 ? 15.987 -2.451 -9.786 1.00 94.88 185 LYS A C 1
ATOM 1526 O O . LYS A 1 185 ? 16.912 -2.277 -10.573 1.00 94.88 185 LYS A O 1
ATOM 1531 N N . LEU A 1 186 ? 15.106 -1.493 -9.505 1.00 94.81 186 LEU A N 1
ATOM 1532 C CA . LEU A 1 186 ? 15.126 -0.169 -10.129 1.00 94.81 186 LEU A CA 1
ATOM 1533 C C . LEU A 1 186 ? 16.434 0.586 -9.849 1.00 94.81 186 LEU A C 1
ATOM 1535 O O . LEU A 1 186 ? 17.009 1.190 -10.748 1.00 94.81 186 LEU A O 1
ATOM 1539 N N . LYS A 1 187 ? 16.951 0.516 -8.618 1.00 93.75 187 LYS A N 1
ATOM 1540 C CA . LYS A 1 187 ? 18.246 1.121 -8.258 1.00 93.75 187 LYS A CA 1
ATOM 1541 C C . LYS A 1 187 ? 19.408 0.486 -9.016 1.00 93.75 187 LYS A C 1
ATOM 1543 O O . LYS A 1 187 ? 20.267 1.207 -9.515 1.00 93.75 187 LYS A O 1
ATOM 1548 N N . GLN A 1 188 ? 19.403 -0.839 -9.152 1.00 92.19 188 GLN A N 1
ATOM 1549 C CA . GLN A 1 188 ? 20.406 -1.560 -9.942 1.00 92.19 188 GLN A CA 1
ATOM 1550 C C . GLN A 1 188 ? 20.380 -1.142 -11.420 1.00 92.19 188 GLN A C 1
ATOM 1552 O O . GLN A 1 188 ? 21.439 -0.930 -12.009 1.00 92.19 188 GLN A O 1
ATOM 1557 N N . GLU A 1 189 ? 19.191 -0.962 -11.998 1.00 90.81 189 GLU A N 1
ATOM 1558 C CA . GLU A 1 189 ? 19.024 -0.448 -13.362 1.00 90.81 189 GLU A CA 1
ATOM 1559 C C . GLU A 1 189 ? 19.629 0.957 -13.515 1.00 90.81 189 GLU A C 1
ATOM 1561 O O . GLU A 1 189 ? 20.433 1.193 -14.418 1.00 90.81 189 GLU A O 1
ATOM 1566 N N . ILE A 1 190 ? 19.314 1.882 -12.603 1.00 90.19 190 ILE A N 1
ATOM 1567 C CA . ILE A 1 190 ? 19.857 3.252 -12.632 1.00 90.19 190 ILE A CA 1
ATOM 1568 C C . ILE A 1 190 ? 21.389 3.231 -12.556 1.00 90.19 190 ILE A C 1
ATOM 1570 O O . ILE A 1 190 ? 22.064 3.908 -13.334 1.00 90.19 190 ILE A O 1
ATOM 1574 N N . GLU A 1 191 ? 21.956 2.444 -11.639 1.00 90.25 191 GLU A N 1
ATOM 1575 C CA . GLU A 1 191 ? 23.408 2.294 -11.508 1.00 90.25 191 GLU A CA 1
ATOM 1576 C C . GLU A 1 191 ? 24.053 1.743 -12.782 1.00 90.25 191 GLU A C 1
ATOM 1578 O O . GLU A 1 191 ? 25.155 2.166 -13.148 1.00 90.25 191 GLU A O 1
ATOM 1583 N N . TYR A 1 192 ? 23.383 0.819 -13.469 1.00 87.94 192 TYR A N 1
ATOM 1584 C CA . TYR A 1 192 ? 23.863 0.301 -14.741 1.00 87.94 192 TYR A CA 1
ATOM 1585 C C . TYR A 1 192 ? 23.867 1.373 -15.832 1.00 87.94 192 TYR A C 1
ATOM 1587 O O . TYR A 1 192 ? 24.900 1.577 -16.468 1.00 87.94 192 TYR A O 1
ATOM 1595 N N . GLN A 1 193 ? 22.775 2.124 -16.001 1.00 86.00 193 GLN A N 1
ATOM 1596 C CA . GLN A 1 193 ? 22.708 3.213 -16.986 1.00 86.00 193 GLN A CA 1
ATOM 1597 C C . GLN A 1 193 ? 23.739 4.312 -16.714 1.00 86.00 193 GLN A C 1
ATOM 1599 O O . GLN A 1 193 ? 24.202 4.996 -17.627 1.00 86.00 193 GLN A O 1
ATOM 1604 N N . ILE A 1 194 ? 24.130 4.511 -15.452 1.00 85.25 194 ILE A N 1
ATOM 1605 C CA . ILE A 1 194 ? 25.238 5.404 -15.100 1.00 85.25 194 ILE A CA 1
ATOM 1606 C C . ILE A 1 194 ? 26.566 4.897 -15.672 1.00 85.25 194 ILE A C 1
ATOM 1608 O O . ILE A 1 194 ? 27.315 5.703 -16.227 1.00 85.25 194 ILE A O 1
ATOM 1612 N N . LYS A 1 195 ? 26.832 3.592 -15.571 1.00 86.25 195 LYS A N 1
ATOM 1613 C CA . LYS A 1 195 ? 28.078 2.953 -16.021 1.00 86.25 195 LYS A CA 1
ATOM 1614 C C . LYS A 1 195 ? 28.141 2.780 -17.541 1.00 86.25 195 LYS A C 1
ATOM 1616 O O . LYS A 1 195 ? 29.192 3.025 -18.128 1.00 86.25 195 LYS A O 1
ATOM 1621 N N . ASP A 1 196 ? 27.037 2.400 -18.180 1.00 81.81 196 ASP A N 1
ATOM 1622 C CA . ASP A 1 196 ? 26.945 2.188 -19.629 1.00 81.81 196 ASP A CA 1
ATOM 1623 C C . ASP A 1 196 ? 26.646 3.500 -20.374 1.00 81.81 196 ASP A C 1
ATOM 1625 O O . ASP A 1 196 ? 25.585 3.707 -20.961 1.00 81.81 196 ASP A O 1
ATOM 1629 N N . SER A 1 197 ? 27.605 4.425 -20.336 1.00 75.94 197 SER A N 1
ATOM 1630 C CA . SER A 1 197 ? 27.488 5.744 -20.974 1.00 75.94 197 SER A CA 1
ATOM 1631 C C . SER A 1 197 ? 27.472 5.702 -22.509 1.00 75.94 197 SER A C 1
ATOM 1633 O O . SER A 1 197 ? 27.136 6.709 -23.140 1.00 75.94 197 SER A O 1
ATOM 1635 N N . LEU A 1 198 ? 27.818 4.555 -23.107 1.00 77.12 198 LEU A N 1
ATOM 1636 C CA . LEU A 1 198 ? 27.777 4.325 -24.551 1.00 77.12 198 LEU A CA 1
ATOM 1637 C C . LEU A 1 198 ? 26.339 4.125 -25.029 1.00 77.12 198 LEU A C 1
ATOM 1639 O O . LEU A 1 198 ? 25.918 4.800 -25.970 1.00 77.12 198 LEU A O 1
ATOM 1643 N N . ASN A 1 199 ? 25.581 3.254 -24.357 1.00 73.75 199 ASN A N 1
ATOM 1644 C CA . ASN A 1 199 ? 24.183 2.986 -24.705 1.00 73.75 199 ASN A CA 1
ATOM 1645 C C . ASN A 1 199 ? 23.212 3.962 -24.022 1.00 73.75 199 ASN A C 1
ATOM 1647 O O . ASN A 1 199 ? 22.157 4.271 -24.575 1.00 73.75 199 ASN A O 1
ATOM 1651 N N . TYR A 1 200 ? 23.593 4.518 -22.867 1.00 71.31 200 TYR A N 1
ATOM 1652 C CA . TYR A 1 200 ? 22.790 5.456 -22.082 1.00 71.31 200 TYR A CA 1
ATOM 1653 C C . TYR A 1 200 ? 23.541 6.771 -21.873 1.00 71.31 200 TYR A C 1
ATOM 1655 O O . TYR A 1 200 ? 24.088 7.060 -20.805 1.00 71.31 200 TYR A O 1
ATOM 1663 N N . ARG A 1 201 ? 23.562 7.618 -22.904 1.00 68.56 201 ARG A N 1
ATOM 1664 C CA . ARG A 1 201 ? 24.069 8.992 -22.769 1.00 68.56 201 ARG A CA 1
ATOM 1665 C C . ARG A 1 201 ? 23.232 9.785 -21.760 1.00 68.56 201 ARG A C 1
ATOM 1667 O O . ARG A 1 201 ? 22.046 9.523 -21.591 1.00 68.56 201 ARG A O 1
ATOM 1674 N N . SER A 1 202 ? 23.843 10.746 -21.064 1.00 66.44 202 SER A N 1
ATOM 1675 C CA . SER A 1 202 ? 23.217 11.485 -19.948 1.00 66.44 202 SER A CA 1
ATOM 1676 C C . SER A 1 202 ? 21.901 12.180 -20.302 1.00 66.44 202 SER A C 1
ATOM 1678 O O . SER A 1 202 ? 21.036 12.322 -19.446 1.00 66.44 202 SER A O 1
ATOM 1680 N N . ASP A 1 203 ? 21.753 12.602 -21.551 1.00 64.88 203 ASP A N 1
ATOM 1681 C CA . ASP A 1 203 ? 20.555 13.212 -22.118 1.00 64.88 203 ASP A CA 1
ATOM 1682 C C . ASP A 1 203 ? 19.446 12.195 -22.432 1.00 64.88 203 ASP A C 1
ATOM 1684 O O . ASP A 1 203 ? 18.288 12.590 -22.492 1.00 64.88 203 ASP A O 1
ATOM 1688 N N . LYS A 1 204 ? 19.770 10.905 -22.578 1.00 68.81 204 LYS A N 1
ATOM 1689 C CA . LYS A 1 204 ? 18.841 9.826 -22.963 1.00 68.81 204 LYS A CA 1
ATOM 1690 C C . LYS A 1 204 ? 18.456 8.872 -21.829 1.00 68.81 204 LYS A C 1
ATOM 1692 O O . LYS A 1 204 ? 17.647 7.974 -22.043 1.00 68.81 204 LYS A O 1
ATOM 1697 N N . LYS A 1 205 ? 19.014 9.056 -20.630 1.00 75.38 205 LYS A N 1
ATOM 1698 C CA . LYS A 1 205 ? 18.654 8.274 -19.436 1.00 75.38 205 LYS A CA 1
ATOM 1699 C C . LYS A 1 205 ? 17.231 8.586 -19.004 1.00 75.38 205 LYS A C 1
ATOM 1701 O O . LYS A 1 205 ? 16.827 9.751 -19.022 1.00 75.38 205 LYS A O 1
ATOM 1706 N N . PHE A 1 206 ? 16.505 7.570 -18.547 1.00 83.25 206 PHE A N 1
ATOM 1707 C CA . PHE A 1 206 ? 15.322 7.854 -17.748 1.00 83.25 206 PHE A CA 1
ATOM 1708 C C . PHE A 1 206 ? 15.760 8.245 -16.332 1.00 83.25 206 PHE A C 1
ATOM 1710 O O . PHE A 1 206 ? 16.794 7.797 -15.834 1.00 83.25 206 PHE A O 1
ATOM 1717 N N . LYS A 1 207 ? 14.988 9.106 -15.677 1.00 90.31 207 LYS A N 1
ATOM 1718 C CA . LYS A 1 207 ? 15.180 9.470 -14.273 1.00 90.31 207 LYS A CA 1
ATOM 1719 C C . LYS A 1 207 ? 13.970 9.017 -13.488 1.00 90.31 207 LYS A C 1
ATOM 1721 O O . LYS A 1 207 ? 12.840 9.238 -13.907 1.00 90.31 207 LYS A O 1
ATOM 1726 N N . VAL A 1 208 ? 14.193 8.421 -12.330 1.00 94.06 208 VAL A N 1
ATOM 1727 C CA . VAL A 1 208 ? 13.106 8.106 -11.403 1.00 94.06 208 VAL A CA 1
ATOM 1728 C C . VAL A 1 208 ? 12.788 9.363 -10.607 1.00 94.06 208 VAL A C 1
ATOM 1730 O O . VAL A 1 208 ? 13.637 9.855 -9.870 1.00 94.06 208 VAL A O 1
ATOM 1733 N N . LEU A 1 209 ? 11.579 9.896 -10.783 1.00 95.25 209 LEU A N 1
ATOM 1734 C CA . LEU A 1 209 ? 11.068 11.013 -9.983 1.00 95.25 209 LEU A CA 1
ATOM 1735 C C . LEU A 1 209 ? 10.351 10.509 -8.728 1.00 95.25 209 LEU A C 1
ATOM 1737 O O . LEU A 1 209 ? 10.359 11.174 -7.697 1.00 95.25 209 LEU A O 1
ATOM 1741 N N . GLN A 1 210 ? 9.747 9.324 -8.819 1.00 96.75 210 GLN A N 1
ATOM 1742 C CA . GLN A 1 210 ? 9.126 8.618 -7.709 1.00 96.75 210 GLN A CA 1
ATOM 1743 C C . GLN A 1 210 ? 9.375 7.122 -7.890 1.00 96.75 210 GLN A C 1
ATOM 1745 O O . GLN A 1 210 ? 9.000 6.550 -8.915 1.00 96.75 210 GLN A O 1
ATOM 1750 N N . GLU A 1 211 ? 10.000 6.509 -6.886 1.00 97.88 211 GLU A N 1
ATOM 1751 C CA . GLU A 1 211 ? 10.160 5.058 -6.783 1.00 97.88 211 GLU A CA 1
ATOM 1752 C C . GLU A 1 211 ? 8.795 4.343 -6.766 1.00 97.88 211 GLU A C 1
ATOM 1754 O O . GLU A 1 211 ? 7.737 4.971 -6.617 1.00 97.88 211 GLU A O 1
ATOM 1759 N N . PHE A 1 212 ? 8.812 3.016 -6.917 1.00 98.31 212 PHE A N 1
ATOM 1760 C CA . PHE A 1 212 ? 7.614 2.216 -6.710 1.00 98.31 212 PHE A CA 1
ATOM 1761 C C . PHE A 1 212 ? 7.088 2.451 -5.298 1.00 98.31 212 PHE A C 1
ATOM 1763 O O . PHE A 1 212 ? 7.824 2.338 -4.317 1.00 98.31 212 PHE A O 1
ATOM 1770 N N . GLN A 1 213 ? 5.805 2.753 -5.191 1.00 96.94 213 GLN A N 1
ATOM 1771 C CA . GLN A 1 213 ? 5.128 2.883 -3.909 1.00 96.94 213 GLN A CA 1
ATOM 1772 C C . GLN A 1 213 ? 3.683 2.430 -4.030 1.00 96.94 213 GLN A C 1
ATOM 1774 O O . GLN A 1 213 ? 3.109 2.448 -5.126 1.00 96.94 213 GLN A O 1
ATOM 1779 N N . LEU A 1 214 ? 3.108 2.055 -2.892 1.00 95.12 214 LEU A N 1
ATOM 1780 C CA . LEU A 1 214 ? 1.676 1.836 -2.784 1.00 95.12 214 LEU A CA 1
ATOM 1781 C C . LEU A 1 214 ? 0.980 3.132 -2.380 1.00 95.12 214 LEU A C 1
ATOM 1783 O O . LEU A 1 214 ? 1.571 3.989 -1.722 1.00 95.12 214 LEU A O 1
ATOM 1787 N N . ASP A 1 215 ? -0.278 3.267 -2.772 1.00 90.62 215 ASP A N 1
ATOM 1788 C CA . ASP A 1 215 ? -1.166 4.259 -2.185 1.00 90.62 215 ASP A CA 1
ATOM 1789 C C . ASP A 1 215 ? -1.508 3.912 -0.723 1.00 90.62 215 ASP A C 1
ATOM 1791 O O . ASP A 1 215 ? -1.148 2.852 -0.210 1.00 90.62 215 ASP A O 1
ATOM 1795 N N . ASN A 1 216 ? -2.253 4.793 -0.051 1.00 82.38 216 ASN A N 1
ATOM 1796 C CA . ASN A 1 216 ? -2.626 4.604 1.356 1.00 82.38 216 ASN A CA 1
ATOM 1797 C C . ASN A 1 216 ? -3.427 3.312 1.594 1.00 82.38 216 ASN A C 1
ATOM 1799 O O . ASN A 1 216 ? -3.302 2.698 2.650 1.00 82.38 216 ASN A O 1
ATOM 1803 N N . SER A 1 217 ? -4.206 2.869 0.600 1.00 85.06 217 SER A N 1
ATOM 1804 C CA . SER A 1 217 ? -4.942 1.601 0.660 1.00 85.06 217 SER A CA 1
ATOM 1805 C C . SER A 1 217 ? -4.043 0.365 0.517 1.00 85.06 217 SER A C 1
ATOM 1807 O O . SER A 1 217 ? -4.483 -0.771 0.701 1.00 85.06 217 SER A O 1
ATOM 1809 N N . GLY A 1 218 ? -2.777 0.546 0.139 1.00 90.19 218 GLY A N 1
ATOM 1810 C CA . GLY A 1 218 ? -1.878 -0.556 -0.154 1.00 90.19 218 GLY A CA 1
ATOM 1811 C C . GLY A 1 218 ? -2.310 -1.389 -1.366 1.00 90.19 218 GLY A C 1
ATOM 1812 O O . GLY A 1 218 ? -1.884 -2.539 -1.456 1.00 90.19 218 GLY A O 1
ATOM 1813 N N . GLN A 1 219 ? -3.196 -0.888 -2.233 1.00 92.00 219 GLN A N 1
ATOM 1814 C CA . GLN A 1 219 ? -3.763 -1.635 -3.367 1.00 92.00 219 GLN A CA 1
ATOM 1815 C C . GLN A 1 219 ? -3.158 -1.200 -4.698 1.00 92.00 219 GLN A C 1
ATOM 1817 O O . GLN A 1 219 ? -3.015 -2.022 -5.605 1.00 92.00 219 GLN A O 1
ATOM 1822 N N . TRP A 1 220 ? -2.817 0.080 -4.830 1.00 96.25 220 TRP A N 1
ATOM 1823 C CA . TRP A 1 220 ? -2.348 0.667 -6.077 1.00 96.25 220 TRP A CA 1
ATOM 1824 C C . TRP A 1 220 ? -0.839 0.823 -6.070 1.00 96.25 220 TRP A C 1
ATOM 1826 O O . TRP A 1 220 ? -0.302 1.640 -5.332 1.00 96.25 220 TRP A O 1
ATOM 1836 N N . LEU A 1 221 ? -0.159 0.092 -6.945 1.00 98.25 221 LEU A N 1
ATOM 1837 C CA . LEU A 1 221 ? 1.257 0.284 -7.226 1.00 98.25 221 LEU A CA 1
ATOM 1838 C C . LEU A 1 221 ? 1.432 1.449 -8.198 1.00 98.25 221 LEU A C 1
ATOM 1840 O O . LEU A 1 221 ? 0.747 1.499 -9.217 1.00 98.25 221 LEU A O 1
ATOM 1844 N N . SER A 1 222 ? 2.361 2.363 -7.921 1.00 98.19 222 SER A N 1
ATOM 1845 C CA . SER A 1 222 ? 2.660 3.494 -8.806 1.00 98.19 222 SER A CA 1
ATOM 1846 C C . SER A 1 222 ? 4.149 3.789 -8.920 1.00 98.19 222 SER A C 1
ATOM 1848 O O . SER A 1 222 ? 4.901 3.540 -7.982 1.00 98.19 222 SER A O 1
ATOM 1850 N N . VAL A 1 223 ? 4.556 4.353 -10.057 1.00 98.12 223 VAL A N 1
ATOM 1851 C CA . VAL A 1 223 ? 5.917 4.840 -10.332 1.00 98.12 223 VAL A CA 1
ATOM 1852 C C . VAL A 1 223 ? 5.833 6.114 -11.170 1.00 98.12 223 VAL A C 1
ATOM 1854 O O . VAL A 1 223 ? 4.894 6.271 -11.960 1.00 98.12 223 VAL A O 1
ATOM 1857 N N . ILE A 1 224 ? 6.792 7.027 -11.000 1.00 97.44 224 ILE A N 1
ATOM 1858 C CA . ILE A 1 224 ? 6.924 8.217 -11.849 1.00 97.44 224 ILE A CA 1
ATOM 1859 C C . ILE A 1 224 ? 8.342 8.289 -12.394 1.00 97.44 224 ILE A C 1
ATOM 1861 O O . ILE A 1 224 ? 9.312 8.354 -11.634 1.00 97.44 224 ILE A O 1
ATOM 1865 N N . VAL A 1 225 ? 8.453 8.340 -13.716 1.00 95.12 225 VAL A N 1
ATOM 1866 C CA . VAL A 1 225 ? 9.727 8.482 -14.420 1.00 95.12 225 VAL A CA 1
ATOM 1867 C C . VAL A 1 225 ? 9.712 9.698 -15.337 1.00 95.12 225 VAL A C 1
ATOM 1869 O O . VAL A 1 225 ? 8.693 10.056 -15.920 1.00 95.12 225 VAL A O 1
ATOM 1872 N N . GLU A 1 226 ? 10.860 10.337 -15.484 1.00 92.50 226 GLU A N 1
ATOM 1873 C CA . GLU A 1 226 ? 11.153 11.272 -16.563 1.00 92.50 226 GLU A CA 1
ATOM 1874 C C . GLU A 1 226 ? 11.922 10.518 -17.644 1.00 92.50 226 GLU A C 1
ATOM 1876 O O . GLU A 1 226 ? 12.897 9.831 -17.350 1.00 92.50 226 GLU A O 1
ATOM 1881 N N . ARG A 1 227 ? 11.502 10.629 -18.899 1.00 88.00 227 ARG A N 1
ATOM 1882 C CA . ARG A 1 227 ? 12.202 10.042 -20.050 1.00 88.00 227 ARG A CA 1
ATOM 1883 C C . ARG A 1 227 ? 12.014 10.925 -21.271 1.00 88.00 227 ARG A C 1
ATOM 1885 O O . ARG A 1 227 ? 11.268 11.896 -21.223 1.00 88.00 227 ARG A O 1
ATOM 1892 N N . ARG A 1 228 ? 12.647 10.575 -22.387 1.00 85.50 228 ARG A N 1
ATOM 1893 C CA . ARG A 1 228 ? 12.365 11.218 -23.674 1.00 85.50 228 ARG A CA 1
ATOM 1894 C C . ARG A 1 228 ? 11.312 10.444 -24.460 1.00 85.50 228 ARG A C 1
ATOM 1896 O O . ARG A 1 228 ? 11.225 9.215 -24.366 1.00 85.50 228 ARG A O 1
ATOM 1903 N N . ASN A 1 229 ? 10.475 11.166 -25.198 1.00 83.38 229 ASN A N 1
ATOM 1904 C CA . ASN A 1 229 ? 9.554 10.567 -26.161 1.00 83.38 229 ASN A CA 1
ATOM 1905 C C . ASN A 1 229 ? 10.265 10.280 -27.501 1.00 83.38 229 ASN A C 1
ATOM 1907 O O . ASN A 1 229 ? 11.460 10.522 -27.648 1.00 83.38 229 ASN A O 1
ATOM 1911 N N . ILE A 1 230 ? 9.526 9.773 -28.494 1.00 80.12 230 ILE A N 1
ATOM 1912 C CA . ILE A 1 230 ? 10.072 9.432 -29.824 1.00 80.12 230 ILE A CA 1
ATOM 1913 C C . ILE A 1 230 ? 10.636 10.636 -30.602 1.00 80.12 230 ILE A C 1
ATOM 1915 O O . ILE A 1 230 ? 11.389 10.447 -31.551 1.00 80.12 230 ILE A O 1
ATOM 1919 N N . TYR A 1 231 ? 10.282 11.859 -30.199 1.00 81.56 231 TYR A N 1
ATOM 1920 C CA . TYR A 1 231 ? 10.761 13.118 -30.776 1.00 81.56 231 TYR A CA 1
ATOM 1921 C C . TYR A 1 231 ? 11.872 13.758 -29.932 1.00 81.56 231 TYR A C 1
ATOM 1923 O O . TYR A 1 231 ? 12.176 14.931 -30.108 1.00 81.56 231 TYR A O 1
ATOM 1931 N N . ASP A 1 232 ? 12.454 13.001 -28.998 1.00 80.12 232 ASP A N 1
ATOM 1932 C CA . ASP A 1 232 ? 13.493 13.441 -28.068 1.00 80.12 232 ASP A CA 1
ATOM 1933 C C . ASP A 1 232 ? 13.048 14.542 -27.078 1.00 80.12 232 ASP A C 1
ATOM 1935 O O . ASP A 1 232 ? 13.871 15.105 -26.366 1.00 80.12 232 ASP A O 1
ATOM 1939 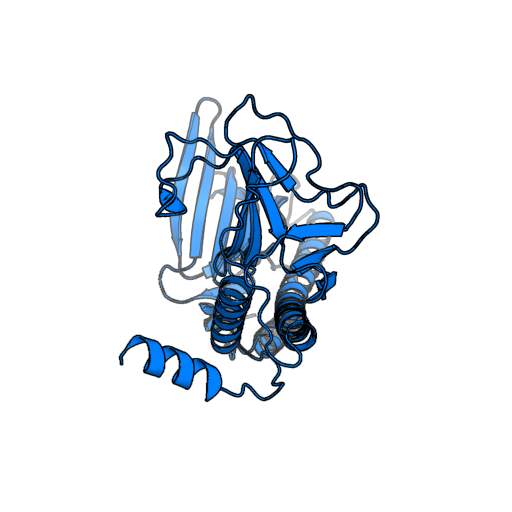N N . ASN A 1 233 ? 11.750 14.825 -26.936 1.00 84.06 233 ASN A N 1
ATOM 1940 C CA . ASN A 1 233 ? 11.269 15.793 -25.943 1.00 84.06 233 ASN A CA 1
ATOM 1941 C C . ASN A 1 233 ? 11.154 15.146 -24.552 1.00 84.06 233 ASN A C 1
ATOM 1943 O O . ASN A 1 233 ? 10.697 13.997 -24.462 1.00 84.06 233 ASN A O 1
ATOM 1947 N N . PRO A 1 234 ? 11.527 15.850 -23.464 1.00 86.44 234 PRO A N 1
ATOM 1948 C CA . PRO A 1 234 ? 11.363 15.343 -22.109 1.00 86.44 234 PRO A CA 1
ATOM 1949 C C . PRO A 1 234 ? 9.878 15.208 -21.763 1.00 86.44 234 PRO A C 1
ATOM 1951 O O . PRO A 1 234 ? 9.071 16.112 -21.985 1.00 86.44 234 PRO A O 1
ATOM 1954 N N . ILE A 1 235 ? 9.526 14.065 -21.193 1.00 91.31 235 ILE A N 1
ATOM 1955 C CA . ILE A 1 235 ? 8.189 13.756 -20.704 1.00 91.31 235 ILE A CA 1
ATOM 1956 C C . ILE A 1 235 ? 8.276 13.177 -19.299 1.00 91.31 235 ILE A C 1
ATOM 1958 O O . ILE A 1 235 ? 9.203 12.435 -18.969 1.00 91.31 235 ILE A O 1
ATOM 1962 N N . THR A 1 236 ? 7.279 13.486 -18.481 1.00 94.81 236 THR A N 1
ATOM 1963 C CA . THR A 1 236 ? 7.058 12.814 -17.202 1.00 94.81 236 THR A CA 1
ATOM 1964 C C . THR A 1 236 ? 5.927 11.819 -17.370 1.00 94.81 236 THR A C 1
ATOM 1966 O O . THR A 1 236 ? 4.848 12.175 -17.834 1.00 94.81 236 THR A O 1
ATOM 1969 N N . GLU A 1 237 ? 6.161 10.575 -16.988 1.00 95.25 237 GLU A N 1
ATOM 1970 C CA . GLU A 1 237 ? 5.192 9.497 -17.077 1.00 95.25 237 GLU A CA 1
ATOM 1971 C C . GLU A 1 237 ? 4.916 8.939 -15.685 1.00 95.25 237 GLU A C 1
ATOM 1973 O O . GLU A 1 237 ? 5.819 8.447 -15.009 1.00 95.25 237 GLU A O 1
ATOM 1978 N N . LYS A 1 238 ? 3.654 9.010 -15.268 1.00 97.12 238 LYS A N 1
ATOM 1979 C CA . LYS A 1 238 ? 3.138 8.315 -14.093 1.00 97.12 238 LYS A CA 1
ATOM 1980 C C . LYS A 1 238 ? 2.371 7.088 -14.555 1.00 97.12 238 LYS A C 1
ATOM 1982 O O . LYS A 1 238 ? 1.473 7.218 -15.382 1.00 97.12 238 LYS A O 1
ATOM 1987 N N . GLN A 1 239 ? 2.683 5.935 -13.978 1.00 97.88 239 GLN A N 1
ATOM 1988 C CA . GLN A 1 239 ? 1.902 4.710 -14.141 1.00 97.88 239 GLN A CA 1
ATOM 1989 C C . GLN A 1 239 ? 1.293 4.318 -12.799 1.00 97.88 239 GLN A C 1
ATOM 1991 O O . GLN A 1 239 ? 1.887 4.553 -11.741 1.00 97.88 239 GLN A O 1
ATOM 1996 N N . SER A 1 240 ? 0.097 3.742 -12.807 1.00 97.94 240 SER A N 1
ATOM 1997 C CA . SER A 1 240 ? -0.551 3.202 -11.611 1.00 97.94 240 SER A CA 1
ATOM 1998 C C . SER A 1 240 ? -1.412 1.990 -11.960 1.00 97.94 240 SER A C 1
ATOM 2000 O O . SER A 1 240 ? -2.114 2.012 -12.966 1.00 97.94 240 SER A O 1
ATOM 2002 N N . LEU A 1 241 ? -1.366 0.938 -11.144 1.00 97.56 241 LEU A N 1
ATOM 2003 C CA . LEU A 1 241 ? -2.104 -0.309 -11.374 1.00 97.56 241 LEU A CA 1
ATOM 2004 C C . LEU A 1 241 ? -2.570 -0.899 -10.031 1.00 97.56 241 LEU A C 1
ATOM 2006 O O . LEU A 1 241 ? -1.863 -0.776 -9.032 1.00 97.56 241 LEU A O 1
ATOM 2010 N N . GLN A 1 242 ? -3.727 -1.561 -9.988 1.00 96.88 242 GLN A N 1
ATOM 2011 C CA . GLN A 1 242 ? -4.143 -2.318 -8.798 1.00 96.88 242 GLN A CA 1
ATOM 2012 C C . GLN A 1 242 ? -3.448 -3.678 -8.748 1.00 96.88 242 GLN A C 1
ATOM 2014 O O . GLN A 1 242 ? -3.617 -4.482 -9.661 1.00 96.88 242 GLN A O 1
ATOM 2019 N N . LEU A 1 243 ? -2.743 -3.991 -7.657 1.00 97.00 243 LEU A N 1
ATOM 2020 C CA . LEU A 1 243 ? -1.993 -5.248 -7.522 1.00 97.00 243 LEU A CA 1
ATOM 2021 C C . LEU A 1 243 ? -2.846 -6.485 -7.831 1.00 97.00 243 LEU A C 1
ATOM 2023 O O . LEU A 1 243 ? -2.401 -7.341 -8.586 1.00 97.00 243 LEU A O 1
ATOM 2027 N N . ARG A 1 244 ? -4.089 -6.533 -7.334 1.00 95.81 244 ARG A N 1
ATOM 2028 C CA . ARG A 1 244 ? -5.042 -7.640 -7.554 1.00 95.81 244 ARG A CA 1
ATOM 2029 C C . ARG A 1 244 ? -5.420 -7.897 -9.019 1.00 95.81 244 ARG A C 1
ATOM 2031 O O . ARG A 1 244 ? -6.029 -8.922 -9.318 1.00 95.81 244 ARG A O 1
ATOM 2038 N N . ASP A 1 245 ? -5.121 -6.959 -9.913 1.00 97.00 245 ASP A N 1
ATOM 2039 C CA . ASP A 1 245 ? -5.445 -7.051 -11.335 1.00 97.00 245 ASP A CA 1
ATOM 2040 C C . ASP A 1 245 ? -4.262 -7.498 -12.195 1.00 97.00 245 ASP A C 1
ATOM 2042 O O . ASP A 1 245 ? -4.433 -7.664 -13.403 1.00 97.00 245 ASP A O 1
ATOM 2046 N N . VAL A 1 246 ? -3.086 -7.731 -11.602 1.00 97.81 246 VAL A N 1
ATOM 2047 C CA . VAL A 1 246 ? -1.956 -8.355 -12.302 1.00 97.81 246 VAL A CA 1
ATOM 2048 C C . VAL A 1 246 ? -2.304 -9.803 -12.629 1.00 97.81 246 VAL A C 1
ATOM 2050 O O . VAL A 1 246 ? -2.713 -10.569 -11.761 1.00 97.81 246 VAL A O 1
ATOM 2053 N N . LEU A 1 247 ? -2.115 -10.185 -13.889 1.00 97.25 247 LEU A N 1
ATOM 2054 C CA . LEU A 1 247 ? -2.378 -11.537 -14.381 1.00 97.25 247 LEU A CA 1
ATOM 2055 C C . LEU A 1 247 ? -1.086 -12.302 -14.643 1.00 97.25 247 LEU A C 1
ATOM 2057 O O . LEU A 1 247 ? -1.009 -13.509 -14.411 1.00 97.25 247 LEU A O 1
ATOM 2061 N N . LYS A 1 248 ? -0.072 -11.609 -15.161 1.00 96.44 248 LYS A N 1
ATOM 2062 C CA . LYS A 1 248 ? 1.201 -12.217 -15.536 1.00 96.44 248 LYS A CA 1
ATOM 2063 C C . LYS A 1 248 ? 2.340 -11.209 -15.520 1.00 96.44 248 LYS A C 1
ATOM 2065 O O . LYS A 1 248 ? 2.118 -10.001 -15.584 1.00 96.44 248 LYS A O 1
ATOM 2070 N N . ILE A 1 249 ? 3.559 -11.723 -15.483 1.00 95.38 249 ILE A N 1
ATOM 2071 C CA . ILE A 1 249 ? 4.775 -10.965 -15.750 1.00 95.38 249 ILE A CA 1
ATOM 2072 C C . ILE A 1 249 ? 5.280 -11.291 -17.154 1.00 95.38 249 ILE A C 1
ATOM 2074 O O . ILE A 1 249 ? 5.387 -12.461 -17.531 1.00 95.38 249 ILE A O 1
ATOM 2078 N N . GLY A 1 250 ? 5.571 -10.255 -17.932 1.00 91.62 250 GLY A N 1
ATOM 2079 C CA . GLY A 1 250 ? 6.124 -10.394 -19.270 1.00 91.62 250 GLY A CA 1
ATOM 2080 C C . GLY A 1 250 ? 7.402 -9.606 -19.468 1.00 91.62 250 GLY A C 1
ATOM 2081 O O . GLY A 1 250 ? 7.758 -8.753 -18.653 1.00 91.62 250 GLY A O 1
ATOM 2082 N N . LYS A 1 251 ? 8.084 -9.904 -20.568 1.00 87.69 251 LYS A N 1
ATOM 2083 C CA . LYS A 1 251 ? 9.287 -9.207 -21.000 1.00 87.69 251 LYS A CA 1
ATOM 2084 C C . LYS A 1 251 ? 9.257 -9.039 -22.516 1.00 87.69 251 LYS A C 1
ATOM 2086 O O . LYS A 1 251 ? 8.915 -9.965 -23.242 1.00 87.69 251 LYS A O 1
ATOM 2091 N N . ASP A 1 252 ? 9.634 -7.843 -22.940 1.00 80.06 252 ASP A N 1
ATOM 2092 C CA . ASP A 1 252 ? 10.052 -7.537 -24.307 1.00 80.06 252 ASP A CA 1
ATOM 2093 C C . ASP A 1 252 ? 11.389 -6.779 -24.195 1.00 80.06 252 ASP A C 1
ATOM 2095 O O . ASP A 1 252 ? 12.365 -7.325 -23.682 1.00 80.06 252 ASP A O 1
ATOM 2099 N N . ILE A 1 253 ? 11.418 -5.478 -24.489 1.00 81.06 253 ILE A N 1
ATOM 2100 C CA . ILE A 1 253 ? 12.577 -4.609 -24.209 1.00 81.06 253 ILE A CA 1
ATOM 2101 C C . ILE A 1 253 ? 12.765 -4.387 -22.700 1.00 81.06 253 ILE A C 1
ATOM 2103 O O . ILE A 1 253 ? 13.871 -4.158 -22.211 1.00 81.06 253 ILE A O 1
ATOM 2107 N N . THR A 1 254 ? 11.672 -4.434 -21.944 1.00 87.44 254 THR A N 1
ATOM 2108 C CA . THR A 1 254 ? 11.682 -4.264 -20.495 1.00 87.44 254 THR A CA 1
ATOM 2109 C C . THR A 1 254 ? 10.690 -5.211 -19.840 1.00 87.44 254 THR A C 1
ATOM 2111 O O . THR A 1 254 ? 9.733 -5.666 -20.471 1.00 87.44 254 THR A O 1
ATOM 2114 N N . VAL A 1 255 ? 10.920 -5.514 -18.566 1.00 92.00 255 VAL A N 1
ATOM 2115 C CA . VAL A 1 255 ? 9.984 -6.291 -17.759 1.00 92.00 255 VAL A CA 1
ATOM 2116 C C . VAL A 1 255 ? 8.726 -5.467 -17.484 1.00 92.00 255 VAL A C 1
ATOM 2118 O O . VAL A 1 255 ? 8.794 -4.290 -17.117 1.00 92.00 255 VAL A O 1
ATOM 2121 N N . MET A 1 256 ? 7.568 -6.096 -17.642 1.00 94.19 256 MET A N 1
ATOM 2122 C CA . MET A 1 256 ? 6.260 -5.478 -17.459 1.00 94.19 256 MET A CA 1
ATOM 2123 C C . MET A 1 256 ? 5.330 -6.383 -16.651 1.00 94.19 256 MET A C 1
ATOM 2125 O O . MET A 1 256 ? 5.332 -7.607 -16.799 1.00 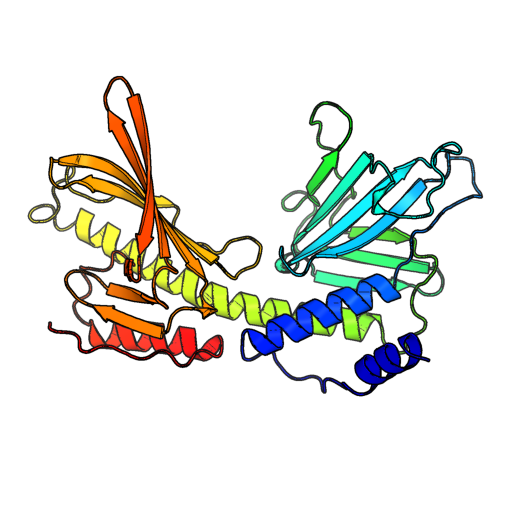94.19 256 MET A O 1
ATOM 2129 N N . LEU A 1 257 ? 4.501 -5.774 -15.808 1.00 96.69 257 LEU A N 1
ATOM 2130 C CA . LEU A 1 257 ? 3.345 -6.447 -15.228 1.00 96.69 257 LEU A CA 1
ATOM 2131 C C . LEU A 1 257 ? 2.188 -6.298 -16.210 1.00 96.69 257 LEU A C 1
ATOM 2133 O O . LEU A 1 257 ? 1.807 -5.181 -16.559 1.00 96.69 257 LEU A O 1
ATOM 2137 N N . VAL A 1 258 ? 1.634 -7.417 -16.663 1.00 96.38 258 VAL A N 1
ATOM 2138 C CA . VAL A 1 258 ? 0.461 -7.423 -17.535 1.00 96.38 258 VAL A CA 1
ATOM 2139 C C . VAL A 1 258 ? -0.767 -7.622 -16.666 1.00 96.38 258 VAL A C 1
ATOM 2141 O O . VAL A 1 258 ? -0.890 -8.615 -15.940 1.00 96.38 258 VAL A O 1
ATOM 2144 N N . SER A 1 259 ? -1.665 -6.653 -16.736 1.00 96.44 259 SER A N 1
ATOM 2145 C CA . SER A 1 259 ? -2.901 -6.611 -15.969 1.00 96.44 259 SER A CA 1
ATOM 2146 C C . SER A 1 259 ? -4.108 -7.010 -16.819 1.00 96.44 259 SER A C 1
ATOM 2148 O O . SER A 1 259 ? -3.978 -7.370 -17.992 1.00 96.44 259 SER A O 1
ATOM 2150 N N . LYS A 1 260 ? -5.298 -6.988 -16.215 1.00 95.88 260 LYS A N 1
ATOM 2151 C CA . LYS A 1 260 ? -6.564 -7.038 -16.957 1.00 95.88 260 LYS A CA 1
ATOM 2152 C C . LYS A 1 260 ? -6.649 -5.873 -17.963 1.00 95.88 260 LYS A C 1
ATOM 2154 O O . LYS A 1 260 ? -6.042 -4.831 -17.717 1.00 95.88 260 LYS A O 1
ATOM 2159 N N . PRO A 1 261 ? -7.432 -6.018 -19.050 1.00 95.56 261 PRO A N 1
ATOM 2160 C CA . PRO A 1 261 ? -7.548 -4.973 -20.057 1.00 95.56 261 PRO A CA 1
ATOM 2161 C C . PRO A 1 261 ? -7.908 -3.608 -19.462 1.00 95.56 261 PRO A C 1
ATOM 2163 O O . PRO A 1 261 ? -8.872 -3.509 -18.701 1.00 95.56 261 PRO A O 1
ATOM 2166 N N . HIS A 1 262 ? -7.158 -2.575 -19.843 1.00 94.12 262 HIS A N 1
ATOM 2167 C CA . HIS A 1 262 ? -7.358 -1.170 -19.472 1.00 94.12 262 HIS A CA 1
ATOM 2168 C C . HIS A 1 262 ? -7.223 -0.838 -17.972 1.00 94.12 262 HIS A C 1
ATOM 2170 O O . HIS A 1 262 ? -7.755 0.181 -17.525 1.00 94.12 262 HIS A O 1
ATOM 2176 N N . ASN A 1 263 ? -6.500 -1.649 -17.190 1.00 95.62 263 ASN A N 1
ATOM 2177 C CA . ASN A 1 263 ? -6.337 -1.432 -15.743 1.00 95.62 263 ASN A CA 1
ATOM 2178 C C . ASN A 1 263 ? -5.049 -0.703 -15.334 1.00 95.62 263 ASN A C 1
ATOM 2180 O O . ASN A 1 263 ? -4.889 -0.368 -14.155 1.00 95.62 263 ASN A O 1
ATOM 2184 N N . VAL A 1 264 ? -4.148 -0.412 -16.272 1.00 97.56 264 VAL A N 1
ATOM 2185 C CA . VAL A 1 264 ? -2.998 0.462 -16.022 1.00 97.56 264 VAL A CA 1
ATOM 2186 C C . VAL A 1 264 ? -3.381 1.890 -16.363 1.00 97.56 264 VAL A C 1
ATOM 2188 O O . VAL A 1 264 ? -3.621 2.229 -17.519 1.00 97.56 264 VAL A O 1
ATOM 2191 N N . LEU A 1 265 ? -3.412 2.749 -15.351 1.00 97.75 265 LEU A N 1
ATOM 2192 C CA . LEU A 1 265 ? -3.619 4.180 -15.517 1.00 97.75 265 LEU A CA 1
ATOM 2193 C C . LEU A 1 265 ? -2.280 4.843 -15.810 1.00 97.75 265 LEU A C 1
ATOM 2195 O O . LEU A 1 265 ? -1.338 4.736 -15.021 1.00 97.75 265 LEU A O 1
ATOM 2199 N N . LYS A 1 266 ? -2.203 5.560 -16.927 1.00 97.06 266 LYS A N 1
ATOM 2200 C CA . LYS A 1 266 ? -0.994 6.250 -17.358 1.00 97.06 266 LYS A CA 1
ATOM 2201 C C . LYS A 1 266 ? -1.278 7.722 -17.595 1.00 97.06 266 LYS A C 1
ATOM 2203 O O . LYS A 1 266 ? -2.169 8.085 -18.358 1.00 97.06 266 LYS A O 1
ATOM 2208 N N . THR A 1 267 ? -0.479 8.574 -16.970 1.00 96.69 267 THR A N 1
ATOM 2209 C CA . THR A 1 267 ? -0.508 10.020 -17.185 1.00 96.69 267 THR A CA 1
ATOM 2210 C C . THR A 1 267 ? 0.832 10.457 -17.749 1.00 96.69 267 THR A C 1
ATOM 2212 O O . THR A 1 267 ? 1.863 10.284 -17.101 1.00 96.69 267 THR A O 1
ATOM 2215 N N . THR A 1 268 ? 0.819 11.035 -18.945 1.00 94.56 268 THR A N 1
ATOM 2216 C CA . THR A 1 268 ? 2.002 11.610 -19.589 1.00 94.56 268 THR A CA 1
ATOM 2217 C C . THR A 1 268 ? 1.893 13.126 -19.577 1.00 94.56 268 THR A C 1
ATOM 2219 O O . THR A 1 268 ? 0.967 13.691 -20.157 1.00 94.56 268 THR A O 1
ATOM 2222 N N . THR A 1 269 ? 2.847 13.785 -18.933 1.00 93.69 269 THR A N 1
ATOM 2223 C CA . THR A 1 269 ? 3.019 15.234 -18.979 1.00 93.69 269 THR A CA 1
ATOM 2224 C C . THR A 1 269 ? 4.112 15.569 -19.985 1.00 93.69 269 THR A C 1
ATOM 2226 O O . THR A 1 269 ? 5.249 15.112 -19.851 1.00 93.69 269 THR A O 1
ATOM 2229 N N . VAL A 1 270 ? 3.771 16.384 -20.980 1.00 88.44 270 VAL A N 1
ATOM 2230 C CA . VAL A 1 270 ? 4.712 16.956 -21.946 1.00 88.44 270 VAL A CA 1
ATOM 2231 C C . VAL A 1 270 ? 4.914 18.420 -21.581 1.00 88.44 270 VAL A C 1
ATOM 2233 O O . VAL A 1 270 ? 3.943 19.175 -21.519 1.00 88.44 270 VAL A O 1
ATOM 2236 N N . LYS A 1 271 ? 6.164 18.809 -21.319 1.00 77.06 271 LYS A N 1
ATOM 2237 C CA . LYS A 1 271 ? 6.535 20.204 -21.063 1.00 77.06 271 LYS A CA 1
ATOM 2238 C C . LYS A 1 271 ? 7.153 20.786 -22.327 1.00 77.06 271 LYS A C 1
ATOM 2240 O O . LYS A 1 271 ? 8.244 20.369 -22.707 1.00 77.06 271 LYS A O 1
ATOM 2245 N N . ASN A 1 272 ? 6.461 21.733 -22.949 1.00 71.38 272 ASN A N 1
ATOM 2246 C CA . ASN A 1 272 ? 7.045 22.620 -23.952 1.00 71.38 272 ASN A CA 1
ATOM 2247 C C . ASN A 1 272 ? 7.325 23.986 -23.302 1.00 71.38 272 ASN A C 1
ATOM 2249 O O . ASN A 1 272 ? 6.817 24.262 -22.218 1.00 71.38 272 ASN A O 1
ATOM 2253 N N . GLU A 1 273 ? 8.136 24.831 -23.944 1.00 67.06 273 GLU A N 1
ATOM 2254 C CA . GLU A 1 273 ? 8.610 26.109 -23.376 1.00 67.06 273 GLU A CA 1
ATOM 2255 C C . GLU A 1 273 ? 7.480 27.075 -22.958 1.00 67.06 273 GLU A C 1
ATOM 2257 O O . GLU A 1 273 ? 7.705 27.931 -22.106 1.00 67.06 273 GLU A O 1
ATOM 2262 N N . GLU A 1 274 ? 6.262 26.902 -23.483 1.00 65.81 274 GLU A N 1
ATOM 2263 C CA . GLU A 1 274 ? 5.121 27.796 -23.233 1.00 65.81 274 GLU A CA 1
ATOM 2264 C C . GLU A 1 274 ? 3.876 27.095 -22.646 1.00 65.81 274 GLU A C 1
ATOM 2266 O O . GLU A 1 274 ? 3.016 27.767 -22.080 1.00 65.81 274 GLU A O 1
ATOM 2271 N N . GLU A 1 275 ? 3.770 25.758 -22.713 1.00 74.56 275 GLU A N 1
ATOM 2272 C CA . GLU A 1 275 ? 2.576 25.016 -22.270 1.00 74.56 275 GLU A CA 1
ATOM 2273 C C . GLU A 1 275 ? 2.908 23.643 -21.658 1.00 74.56 275 GLU A C 1
ATOM 2275 O O . GLU A 1 275 ? 3.738 22.880 -22.167 1.00 74.56 275 GLU A O 1
ATOM 2280 N N . GLU A 1 276 ? 2.195 23.295 -20.581 1.00 83.56 276 GLU A N 1
ATOM 2281 C CA . GLU A 1 276 ? 2.166 21.944 -20.015 1.00 83.56 276 GLU A CA 1
ATOM 2282 C C . GLU A 1 276 ? 0.921 21.207 -20.516 1.00 83.56 276 GLU A C 1
ATOM 2284 O O . GLU A 1 276 ? -0.212 21.596 -20.225 1.00 83.56 276 GLU A O 1
ATOM 2289 N N . ARG A 1 277 ? 1.123 20.101 -21.239 1.00 88.44 277 ARG A N 1
ATOM 2290 C CA . ARG A 1 277 ? 0.027 19.229 -21.673 1.00 88.44 277 ARG A CA 1
ATOM 2291 C C . ARG A 1 277 ? 0.030 17.933 -20.881 1.00 88.44 277 ARG A C 1
ATOM 2293 O O . ARG A 1 277 ? 1.014 17.195 -20.894 1.00 88.44 277 ARG A O 1
ATOM 2300 N N . LYS A 1 278 ? -1.113 17.615 -20.275 1.00 92.38 278 LYS A N 1
ATOM 2301 C CA . LYS A 1 278 ? -1.376 16.328 -19.624 1.00 92.38 278 LYS A CA 1
ATOM 2302 C C . LYS A 1 278 ? -2.203 15.426 -20.535 1.00 92.38 278 LYS A C 1
ATOM 2304 O O . LYS A 1 278 ? -3.212 15.857 -21.088 1.00 92.38 278 LYS A O 1
ATOM 2309 N N . ILE A 1 279 ? -1.767 14.184 -20.694 1.00 93.06 279 ILE A N 1
ATOM 2310 C CA . ILE A 1 279 ? -2.448 13.156 -21.482 1.00 93.06 279 ILE A CA 1
ATOM 2311 C C . ILE A 1 279 ? -2.703 11.967 -20.564 1.00 93.06 279 ILE A C 1
ATOM 2313 O O . ILE A 1 279 ? -1.764 11.420 -19.988 1.00 93.06 279 ILE A O 1
ATOM 2317 N N . GLU A 1 280 ? -3.965 11.575 -20.432 1.00 95.69 280 GLU A N 1
ATOM 2318 C CA . GLU A 1 280 ? -4.382 10.415 -19.649 1.00 95.69 280 GLU A CA 1
ATOM 2319 C C . GLU A 1 280 ? -4.785 9.282 -20.590 1.00 95.69 280 GLU A C 1
ATOM 2321 O O . GLU A 1 280 ? -5.544 9.478 -21.540 1.00 95.69 280 GLU A O 1
ATOM 2326 N N . THR A 1 281 ? -4.234 8.101 -20.342 1.00 95.62 281 THR A N 1
ATOM 2327 C CA . THR A 1 281 ? -4.442 6.891 -21.139 1.00 95.62 281 THR A CA 1
ATOM 2328 C C . THR A 1 281 ? -4.604 5.690 -20.222 1.00 95.62 281 THR A C 1
ATOM 2330 O O . THR A 1 281 ? -4.094 5.686 -19.099 1.00 95.62 281 THR A O 1
ATOM 2333 N N . VAL A 1 282 ? -5.270 4.659 -20.729 1.00 95.69 282 VAL A N 1
ATOM 2334 C CA . VAL A 1 282 ? -5.345 3.340 -20.098 1.00 95.69 282 VAL A CA 1
ATOM 2335 C C . VAL A 1 282 ? -4.566 2.332 -20.933 1.00 95.69 282 VAL A C 1
ATOM 2337 O O . VAL A 1 282 ? -4.556 2.427 -22.160 1.00 95.69 282 VAL A O 1
ATOM 2340 N N . ASP A 1 283 ? -3.911 1.392 -20.268 1.00 94.31 283 ASP A N 1
ATOM 2341 C CA . ASP A 1 283 ? -3.071 0.360 -20.877 1.00 94.31 283 ASP A CA 1
ATOM 2342 C C . ASP A 1 283 ? -3.278 -0.976 -20.140 1.00 94.31 283 ASP A C 1
ATOM 2344 O O . ASP A 1 283 ? -3.913 -1.035 -19.080 1.00 94.31 283 ASP A O 1
ATOM 2348 N N . ASP A 1 284 ? -2.725 -2.041 -20.697 1.00 95.50 284 ASP A N 1
ATOM 2349 C CA . ASP A 1 284 ? -2.692 -3.374 -20.099 1.00 95.50 284 ASP A CA 1
ATOM 2350 C C . ASP A 1 284 ? -1.338 -3.622 -19.420 1.00 95.50 284 ASP A C 1
ATOM 2352 O O . ASP A 1 284 ? -1.231 -4.479 -18.534 1.00 95.50 284 ASP A O 1
ATOM 2356 N N . TRP A 1 285 ? -0.302 -2.879 -19.827 1.00 95.44 285 TRP A N 1
ATOM 2357 C CA . TRP A 1 285 ? 1.088 -3.094 -19.431 1.00 95.44 285 TRP A CA 1
ATOM 2358 C C . TRP A 1 285 ? 1.604 -2.005 -18.498 1.00 95.44 285 TRP A C 1
ATOM 2360 O O . TRP A 1 285 ? 1.632 -0.822 -18.831 1.00 95.44 285 TRP A O 1
ATOM 2370 N N . PHE A 1 286 ? 2.060 -2.427 -17.323 1.00 96.81 286 PHE A N 1
ATOM 2371 C CA . PHE A 1 286 ? 2.749 -1.575 -16.366 1.00 96.81 286 PHE A CA 1
ATOM 2372 C C . PHE A 1 286 ? 4.247 -1.848 -16.452 1.00 96.81 286 PHE A C 1
ATOM 2374 O O . PHE A 1 286 ? 4.728 -2.917 -16.065 1.00 96.81 286 PHE A O 1
ATOM 2381 N N . TYR A 1 287 ? 4.986 -0.883 -16.984 1.00 94.69 287 TYR A N 1
ATOM 2382 C CA . TYR A 1 287 ? 6.413 -1.015 -17.240 1.00 94.69 287 TYR A CA 1
ATOM 2383 C C . TYR A 1 287 ? 7.204 -0.893 -15.939 1.00 94.69 287 TYR A C 1
ATOM 2385 O O . TYR A 1 287 ? 7.119 0.125 -15.249 1.00 94.69 287 TYR A O 1
ATOM 2393 N N . LEU A 1 288 ? 8.010 -1.913 -15.627 1.00 94.56 288 LEU A N 1
ATOM 2394 C CA . LEU A 1 288 ? 8.907 -1.893 -14.469 1.00 94.56 288 LEU A CA 1
ATOM 2395 C C . LEU A 1 288 ? 10.223 -1.161 -14.757 1.00 94.56 288 LEU A C 1
ATOM 2397 O O . LEU A 1 288 ? 10.968 -0.850 -13.833 1.00 94.56 288 LEU A O 1
ATOM 2401 N N . HIS A 1 289 ? 10.497 -0.873 -16.033 1.00 91.69 289 HIS A N 1
ATOM 2402 C CA . HIS A 1 289 ? 11.713 -0.209 -16.509 1.00 91.69 289 HIS A CA 1
ATOM 2403 C C . HIS A 1 289 ? 13.004 -0.999 -16.253 1.00 91.69 289 HIS A C 1
ATOM 2405 O O . HIS A 1 289 ? 14.089 -0.437 -16.339 1.00 91.69 289 HIS A O 1
ATOM 2411 N N . PHE A 1 290 ? 12.907 -2.301 -15.970 1.00 90.12 290 PHE A N 1
ATOM 2412 C CA . PHE A 1 290 ? 14.065 -3.192 -15.887 1.00 90.12 290 PHE A CA 1
ATOM 2413 C C . PHE A 1 290 ? 14.411 -3.660 -17.295 1.00 90.12 290 PHE A C 1
ATOM 2415 O O . PHE A 1 290 ? 13.587 -4.321 -17.930 1.00 90.12 290 PHE A O 1
ATOM 2422 N N . SER A 1 291 ? 15.585 -3.294 -17.794 1.00 83.94 291 SER A N 1
ATOM 2423 C CA . SER A 1 291 ? 16.067 -3.681 -19.130 1.00 83.94 291 SER A CA 1
ATOM 2424 C C . SER A 1 291 ? 17.507 -4.185 -19.123 1.00 83.94 291 SER A C 1
ATOM 2426 O O . SER A 1 291 ? 17.952 -4.793 -20.092 1.00 83.94 291 SER A O 1
ATOM 2428 N N . HIS A 1 292 ? 18.247 -3.950 -18.040 1.00 81.62 292 HIS A N 1
ATOM 2429 C CA . HIS A 1 292 ? 19.634 -4.368 -17.920 1.00 81.62 292 HIS A CA 1
ATOM 2430 C C . HIS A 1 292 ? 19.807 -5.836 -17.508 1.00 81.62 292 HIS A C 1
ATOM 2432 O O . HIS A 1 292 ? 20.756 -6.482 -17.958 1.00 81.62 292 HIS A O 1
ATOM 2438 N N . GLU A 1 293 ? 18.958 -6.336 -16.604 1.00 77.62 293 GLU A N 1
ATOM 2439 C CA . GLU A 1 293 ? 19.136 -7.660 -15.998 1.00 77.62 293 GLU A CA 1
ATOM 2440 C C . GLU A 1 293 ? 19.289 -8.740 -17.080 1.00 77.62 293 GLU A C 1
ATOM 2442 O O . GLU A 1 293 ? 18.506 -8.820 -18.025 1.00 77.62 293 GLU A O 1
ATOM 2447 N N . LYS A 1 294 ? 20.344 -9.552 -16.961 1.00 76.62 294 LYS A N 1
ATOM 2448 C CA . LYS A 1 294 ? 20.646 -10.604 -17.944 1.00 76.62 294 LYS A CA 1
ATOM 2449 C C . LYS A 1 294 ? 20.019 -11.930 -17.549 1.00 76.62 294 LYS A C 1
ATOM 2451 O O . LYS A 1 294 ? 19.639 -12.698 -18.423 1.00 76.62 294 LYS A O 1
ATOM 2456 N N . ASP A 1 295 ? 19.896 -12.183 -16.246 1.00 81.62 295 ASP A N 1
ATOM 2457 C CA . ASP A 1 295 ? 19.191 -13.353 -15.720 1.00 81.62 295 ASP A CA 1
ATOM 2458 C C . ASP A 1 295 ? 17.698 -13.045 -15.600 1.00 81.62 295 ASP A C 1
ATOM 2460 O O . ASP A 1 295 ? 17.125 -12.846 -14.523 1.00 81.62 295 ASP A O 1
ATOM 2464 N N . ASN A 1 296 ? 17.094 -12.914 -16.774 1.00 77.75 296 ASN A N 1
ATOM 2465 C CA . ASN A 1 296 ? 15.709 -12.529 -16.924 1.00 77.75 296 ASN A CA 1
ATOM 2466 C C . ASN A 1 296 ? 14.794 -13.597 -16.305 1.00 77.75 296 ASN A C 1
ATOM 2468 O O . ASN A 1 296 ? 13.929 -13.280 -15.486 1.00 77.75 296 ASN A O 1
ATOM 2472 N N . GLU A 1 297 ? 15.062 -14.872 -16.574 1.00 83.00 297 GLU A N 1
ATOM 2473 C CA . GLU A 1 297 ? 14.271 -15.971 -16.030 1.00 83.00 297 GLU A CA 1
ATOM 2474 C C . GLU A 1 297 ? 14.148 -15.905 -14.500 1.00 83.00 297 GLU A C 1
ATOM 2476 O O . GLU A 1 297 ? 13.030 -15.933 -13.973 1.00 83.00 297 GLU A O 1
ATOM 2481 N N . LYS A 1 298 ? 15.264 -15.710 -13.790 1.00 89.25 298 LYS A N 1
ATOM 2482 C CA . LYS A 1 298 ? 15.266 -15.599 -12.329 1.00 89.25 298 LYS A CA 1
ATOM 2483 C C . LYS A 1 298 ? 14.527 -14.365 -11.818 1.00 89.25 298 LYS A C 1
ATOM 2485 O O . LYS A 1 298 ? 13.820 -14.459 -10.816 1.00 89.25 298 LYS A O 1
ATOM 2490 N N . LEU A 1 299 ? 14.673 -13.216 -12.481 1.00 91.19 299 LEU A N 1
ATOM 2491 C CA . LEU A 1 299 ? 13.944 -11.993 -12.126 1.00 91.19 299 LEU A CA 1
ATOM 2492 C C . LEU A 1 299 ? 12.427 -12.216 -12.200 1.00 91.19 299 LEU A C 1
ATOM 2494 O O . LEU A 1 299 ? 11.699 -11.821 -11.287 1.00 91.19 299 LEU A O 1
ATOM 2498 N N . GLY A 1 300 ? 11.961 -12.886 -13.256 1.00 92.50 300 GLY A N 1
ATOM 2499 C CA . GLY A 1 300 ? 10.558 -13.260 -13.413 1.00 92.50 300 GLY A CA 1
ATOM 2500 C C . GLY A 1 300 ? 10.059 -14.128 -12.259 1.00 92.50 300 GLY A C 1
ATOM 2501 O O . GLY A 1 300 ? 9.044 -13.811 -11.636 1.00 92.50 300 GLY A O 1
ATOM 2502 N N . ASP A 1 301 ? 10.809 -15.176 -11.925 1.00 93.56 301 ASP A N 1
ATOM 2503 C CA . ASP A 1 301 ? 10.447 -16.130 -10.874 1.00 93.56 301 ASP A CA 1
ATOM 2504 C C . ASP A 1 301 ? 10.447 -15.491 -9.477 1.00 93.56 301 ASP A C 1
ATOM 2506 O O . ASP A 1 301 ? 9.570 -15.770 -8.657 1.00 93.56 301 ASP A O 1
ATOM 2510 N N . GLU A 1 302 ? 11.402 -14.604 -9.187 1.00 96.00 302 GLU A N 1
ATOM 2511 C CA . GLU A 1 302 ? 11.451 -13.855 -7.926 1.00 96.00 302 GLU A CA 1
ATOM 2512 C C . GLU A 1 302 ? 10.217 -12.951 -7.766 1.00 96.00 302 GLU A C 1
ATOM 2514 O O . GLU A 1 302 ? 9.608 -12.936 -6.692 1.00 96.00 302 GLU A O 1
ATOM 2519 N N . ILE A 1 303 ? 9.786 -12.267 -8.832 1.00 96.69 303 ILE A N 1
ATOM 2520 C CA . ILE A 1 303 ? 8.571 -11.438 -8.806 1.00 96.69 303 ILE A CA 1
ATOM 2521 C C . ILE A 1 303 ? 7.317 -12.308 -8.643 1.00 96.69 303 ILE A C 1
ATOM 2523 O O . ILE A 1 303 ? 6.477 -12.003 -7.796 1.00 96.69 303 ILE A O 1
ATOM 2527 N N . ILE A 1 304 ? 7.199 -13.421 -9.376 1.00 96.88 304 ILE A N 1
ATOM 2528 C CA . ILE A 1 304 ? 6.073 -14.365 -9.237 1.00 96.88 304 ILE A CA 1
ATOM 2529 C C . ILE A 1 304 ? 5.979 -14.894 -7.803 1.00 96.88 304 ILE A C 1
ATOM 2531 O O . ILE A 1 304 ? 4.891 -14.942 -7.227 1.00 96.88 304 ILE A O 1
ATOM 2535 N N . ASN A 1 305 ? 7.109 -15.241 -7.186 1.00 97.50 305 ASN A N 1
ATOM 2536 C CA . ASN A 1 305 ? 7.142 -15.700 -5.799 1.00 97.50 305 ASN A CA 1
ATOM 2537 C C . ASN A 1 305 ? 6.652 -14.627 -4.813 1.00 97.50 305 ASN A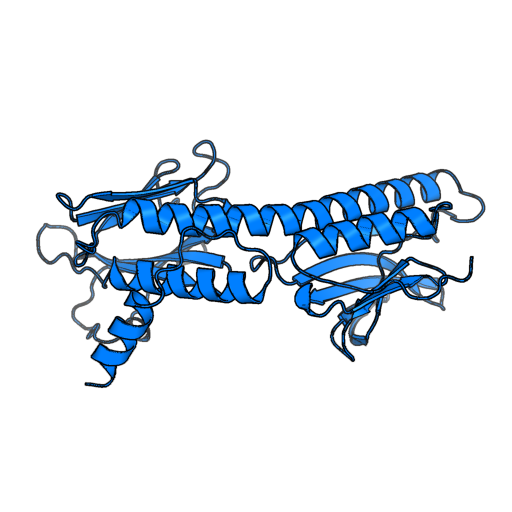 C 1
ATOM 2539 O O . ASN A 1 305 ? 5.965 -14.963 -3.848 1.00 97.50 305 ASN A O 1
ATOM 2543 N N . LEU A 1 306 ? 6.951 -13.348 -5.053 1.00 98.19 306 LEU A N 1
ATOM 2544 C CA . LEU A 1 306 ? 6.436 -12.237 -4.242 1.00 98.19 306 LEU A CA 1
ATOM 2545 C C . LEU A 1 306 ? 4.921 -12.057 -4.421 1.00 98.19 306 LEU A C 1
ATOM 2547 O O . LEU A 1 306 ? 4.209 -11.882 -3.433 1.00 98.19 306 LEU A O 1
ATOM 2551 N N . PHE A 1 307 ? 4.403 -12.196 -5.645 1.00 97.94 307 PHE A N 1
ATOM 2552 C CA . PHE A 1 307 ? 2.955 -12.220 -5.893 1.00 97.94 307 PHE A CA 1
ATOM 2553 C C . PHE A 1 307 ? 2.267 -13.411 -5.207 1.00 97.94 307 PHE A C 1
ATOM 2555 O O . PHE A 1 307 ? 1.206 -13.257 -4.598 1.00 97.94 307 PHE A O 1
ATOM 2562 N N . LYS A 1 308 ? 2.908 -14.582 -5.183 1.00 97.12 308 LYS A N 1
ATOM 2563 C CA . LYS A 1 308 ? 2.397 -15.755 -4.463 1.00 97.12 308 LYS A CA 1
ATOM 2564 C C . LYS A 1 308 ? 2.277 -15.512 -2.958 1.00 97.12 308 LYS A C 1
ATOM 2566 O O . LYS A 1 308 ? 1.323 -15.977 -2.339 1.00 97.12 308 LYS A O 1
ATOM 2571 N N . GLN A 1 309 ? 3.202 -14.762 -2.353 1.00 95.44 309 GLN A N 1
ATOM 2572 C CA . GLN A 1 309 ? 3.135 -14.427 -0.923 1.00 95.44 309 GLN A CA 1
ATOM 2573 C C . GLN A 1 309 ? 1.909 -13.573 -0.575 1.00 95.44 309 GLN A C 1
ATOM 2575 O O . GLN A 1 309 ? 1.359 -13.735 0.517 1.00 95.44 309 GLN A O 1
ATOM 2580 N N . ILE A 1 310 ? 1.462 -12.715 -1.497 1.00 95.75 310 ILE A N 1
ATOM 2581 C CA . ILE A 1 310 ? 0.233 -11.910 -1.371 1.00 95.75 310 ILE A CA 1
ATOM 2582 C C . ILE A 1 310 ? -1.014 -12.629 -1.921 1.00 95.75 310 ILE A C 1
ATOM 2584 O O . ILE A 1 310 ? -2.050 -12.000 -2.130 1.00 95.75 310 ILE A O 1
ATOM 2588 N N . GLY A 1 311 ? -0.925 -13.944 -2.149 1.00 95.00 311 GLY A N 1
ATOM 2589 C CA . GLY A 1 311 ? -2.059 -14.784 -2.537 1.00 95.00 311 GLY A CA 1
ATOM 2590 C C . GLY A 1 311 ? -2.453 -14.693 -3.997 1.00 95.00 311 GLY A C 1
ATOM 2591 O O . GLY A 1 311 ? -3.595 -15.005 -4.329 1.00 95.00 311 GLY A O 1
ATOM 2592 N N . MET A 1 312 ? -1.545 -14.241 -4.859 1.00 96.12 312 MET A N 1
ATOM 2593 C CA . MET A 1 312 ? -1.782 -14.150 -6.292 1.00 96.12 312 MET A CA 1
ATOM 2594 C C . MET A 1 312 ? -0.968 -15.191 -7.049 1.00 96.12 312 MET A C 1
ATOM 2596 O O . MET A 1 312 ? 0.260 -15.219 -6.980 1.00 96.12 312 MET A O 1
ATOM 2600 N N . GLU A 1 313 ? -1.660 -16.013 -7.829 1.00 94.69 313 GLU A N 1
ATOM 2601 C CA . GLU A 1 313 ? -1.041 -16.912 -8.799 1.00 94.69 313 GLU A CA 1
ATOM 2602 C C . GLU A 1 313 ? -0.987 -16.215 -10.158 1.00 94.69 313 GLU A C 1
ATOM 2604 O O . GLU A 1 313 ? -1.898 -16.336 -10.976 1.00 94.69 313 GLU A O 1
ATOM 2609 N N . ILE A 1 314 ? 0.072 -15.435 -10.378 1.00 96.25 314 ILE A N 1
ATOM 2610 C CA . ILE A 1 314 ? 0.320 -14.804 -11.677 1.00 96.25 314 ILE A CA 1
ATOM 2611 C C . ILE A 1 314 ? 1.178 -15.715 -12.556 1.00 96.25 314 ILE A C 1
ATOM 2613 O O . ILE A 1 314 ? 2.019 -16.471 -12.065 1.00 96.25 314 ILE A O 1
ATOM 2617 N N . GLN A 1 315 ? 0.980 -15.638 -13.867 1.00 95.25 315 GLN A N 1
ATOM 2618 C CA . GLN A 1 315 ? 1.734 -16.442 -14.829 1.00 95.25 315 GLN A CA 1
ATOM 2619 C C . GLN A 1 315 ? 3.026 -15.738 -15.263 1.00 95.25 315 GLN A C 1
ATOM 2621 O O . GLN A 1 315 ? 3.151 -14.518 -15.175 1.00 95.25 315 GLN A O 1
ATOM 2626 N N . LYS A 1 316 ? 3.979 -16.500 -15.793 1.00 92.50 316 LYS A N 1
ATOM 2627 C CA . LYS A 1 316 ? 5.080 -15.962 -16.598 1.00 92.50 316 LYS A CA 1
ATOM 2628 C C . LYS A 1 316 ? 4.663 -16.039 -18.062 1.00 92.50 316 LYS A C 1
ATOM 2630 O O . LYS A 1 316 ? 4.169 -17.083 -18.480 1.00 92.50 316 LYS A O 1
ATOM 2635 N N . SER A 1 317 ? 4.789 -14.956 -18.824 1.00 87.81 317 SER A N 1
ATOM 2636 C CA . SER A 1 317 ? 4.688 -15.069 -20.284 1.00 87.81 317 SER A CA 1
ATOM 2637 C C . SER A 1 317 ? 5.949 -15.711 -20.852 1.00 87.81 317 SER A C 1
ATOM 2639 O O . SER A 1 317 ? 6.964 -15.781 -20.167 1.00 87.81 317 SER A O 1
ATOM 2641 N N . ASP A 1 318 ? 5.911 -16.102 -22.122 1.00 78.62 318 ASP A N 1
ATOM 2642 C CA . ASP A 1 318 ? 7.137 -16.440 -22.840 1.00 78.62 318 ASP A CA 1
ATOM 2643 C C . ASP A 1 318 ? 8.023 -15.194 -22.921 1.00 78.62 318 ASP A C 1
ATOM 2645 O O . ASP A 1 318 ? 7.542 -14.098 -23.235 1.00 78.62 318 ASP A O 1
ATOM 2649 N N . TRP A 1 319 ? 9.290 -15.344 -22.547 1.00 81.88 319 TRP A N 1
ATOM 2650 C CA . TRP A 1 319 ? 10.295 -14.294 -22.627 1.00 81.88 319 TRP A CA 1
ATOM 2651 C C . TRP A 1 319 ? 11.219 -14.659 -23.782 1.00 81.88 319 TRP A C 1
ATOM 2653 O O . TRP A 1 319 ? 11.856 -15.710 -23.775 1.00 81.88 319 TRP A O 1
ATOM 2663 N N . PHE A 1 320 ? 11.249 -13.815 -24.806 1.00 61.66 320 PHE A N 1
ATOM 2664 C CA . PHE A 1 320 ? 12.197 -13.961 -25.901 1.00 61.66 320 PHE A CA 1
ATOM 2665 C C . PHE A 1 320 ? 13.434 -13.148 -25.508 1.00 61.66 320 PHE A C 1
ATOM 2667 O O . PHE A 1 320 ? 13.352 -11.925 -25.405 1.00 61.66 320 PHE A O 1
ATOM 2674 N N . ASP A 1 321 ? 14.520 -13.839 -25.152 1.00 55.84 321 ASP A N 1
ATOM 2675 C CA . ASP A 1 321 ? 15.783 -13.212 -24.735 1.00 55.84 321 ASP A CA 1
ATOM 2676 C C . ASP A 1 321 ? 16.525 -12.513 -25.879 1.00 55.84 321 ASP A C 1
ATOM 2678 O O . ASP A 1 321 ? 16.551 -13.063 -27.009 1.00 55.84 321 ASP A O 1
#